Protein AF-A0A2Y9C8T5-F1 (afdb_monomer_lite)

Sequence (187 aa):
MELTQTPNTAGSYAATTRHCVAPLSETANWTIEAGQIRLLAGEDGPVITALGGNQFRISGDLADSTRSVILERANGDAKSQAIRTAIATYRCIYRGFSSDCAAPDELAKPETPAVRTIVNLNVRAQPRFDAPVIGVVPRDTEITVEECLVPTDGFWCEARFGASTGLFTRTALREDTCPILTFVEAD

Radius of gyration: 17.85 Å; chains: 1; bounding box: 40×35×55 Å

Foldseek 3Di:
DDWDPDADPLQWTADADDPDDPPLNLFGIWHADPNWIWTASDPPHDTQWTWHDDPAWTKTAGPVDRDIDIDGDPCGDPQLVLLVVLCVVVVFAAAEPDPDGDDVQQQDDAPAQKKFFQAFWFWFPDQDPPGDGPDTDHHGDIFRFPDWDQDSNGIWTWGDDDPDITITGQWHDDVSRHIYGGMGGDD

Secondary structure (DSSP, 8-state):
-EEEEEE-TTS-EEEE-SS--TTGGG--EEEEETTEEEEESSTTPPEEEEEEE-SSEEEEEBTTSS-EEEEE-TT--HHHHHHHHHHHHHS--EETTSSSBPPTTTTSPPSSSEEEESS-EEEESSSSTTSPEEEEEPTT-EEE-SEEE--TTS-EEEEEETTEEEEEESEEEETTTEEEE-EEE--

Organism: NCBI:txid475081

Structure (mmCIF, N/CA/C/O backbone):
data_AF-A0A2Y9C8T5-F1
#
_entry.id   AF-A0A2Y9C8T5-F1
#
loop_
_atom_site.group_PDB
_atom_site.id
_atom_site.type_symbol
_atom_site.label_atom_id
_atom_site.label_alt_id
_atom_site.label_comp_id
_atom_site.label_asym_id
_atom_site.label_entity_id
_atom_site.label_seq_id
_atom_site.pdbx_PDB_ins_code
_atom_site.Cartn_x
_atom_site.Cartn_y
_atom_site.Cartn_z
_atom_site.occupancy
_atom_site.B_iso_or_equiv
_atom_site.auth_seq_id
_atom_site.auth_comp_id
_atom_site.auth_asym_id
_atom_site.auth_atom_id
_atom_site.pdbx_PDB_model_num
ATOM 1 N N . MET A 1 1 ? 7.803 10.743 -11.285 1.00 90.75 1 MET A N 1
ATOM 2 C CA . MET A 1 1 ? 8.316 10.052 -12.483 1.00 90.75 1 MET A CA 1
ATOM 3 C C . MET A 1 1 ? 7.252 10.137 -13.560 1.00 90.75 1 MET A C 1
ATOM 5 O O . MET A 1 1 ? 6.076 10.060 -13.223 1.00 90.75 1 MET A O 1
ATOM 9 N N . GLU A 1 2 ? 7.648 10.329 -14.809 1.00 92.94 2 GLU A N 1
ATOM 10 C CA . GLU A 1 2 ? 6.762 10.343 -15.972 1.00 92.94 2 GLU A CA 1
ATOM 11 C C . GLU A 1 2 ? 7.179 9.219 -16.921 1.00 92.94 2 GLU A C 1
ATOM 13 O O . GLU A 1 2 ? 8.362 9.083 -17.223 1.00 92.94 2 GLU A O 1
ATOM 18 N N . LEU A 1 3 ? 6.217 8.405 -17.354 1.00 92.75 3 LEU A N 1
ATOM 19 C CA . LEU A 1 3 ? 6.424 7.279 -18.264 1.00 92.75 3 LEU A CA 1
ATOM 20 C C . LEU A 1 3 ? 5.813 7.633 -19.624 1.00 92.75 3 LEU A C 1
ATOM 22 O O . LEU A 1 3 ? 4.614 7.917 -19.699 1.00 92.75 3 LEU A O 1
ATOM 26 N N . THR A 1 4 ? 6.613 7.637 -20.692 1.00 92.94 4 THR A N 1
ATOM 27 C CA . THR A 1 4 ? 6.112 7.949 -22.039 1.00 92.94 4 THR A CA 1
ATOM 28 C C . THR A 1 4 ? 5.344 6.770 -22.628 1.00 92.94 4 THR A C 1
ATOM 30 O O . THR A 1 4 ? 5.568 5.625 -22.253 1.00 92.94 4 THR A O 1
ATOM 33 N N . GLN A 1 5 ? 4.429 7.039 -23.561 1.00 90.25 5 GLN A N 1
ATOM 34 C CA . GLN A 1 5 ? 3.580 6.012 -24.189 1.00 90.25 5 GLN A CA 1
ATOM 35 C C . GLN A 1 5 ? 4.054 5.595 -25.586 1.00 90.25 5 GLN A C 1
ATOM 37 O O . GLN A 1 5 ? 3.494 4.675 -26.176 1.00 90.25 5 GLN A O 1
ATOM 42 N N . THR A 1 6 ? 5.073 6.268 -26.120 1.00 90.19 6 THR A N 1
ATOM 43 C CA . THR A 1 6 ? 5.627 5.970 -27.442 1.00 90.19 6 THR A CA 1
ATOM 44 C C . THR A 1 6 ? 6.910 5.169 -27.263 1.00 90.19 6 THR A C 1
ATOM 46 O O . THR A 1 6 ? 7.836 5.686 -26.626 1.00 90.19 6 THR A O 1
ATOM 49 N N . PRO A 1 7 ? 6.986 3.938 -27.795 1.00 89.44 7 PRO A N 1
ATOM 50 C CA . PRO A 1 7 ? 8.199 3.149 -27.706 1.00 89.44 7 PRO A CA 1
ATOM 51 C C . PRO A 1 7 ? 9.281 3.726 -28.622 1.00 89.44 7 PRO A C 1
ATOM 53 O O . PRO A 1 7 ? 9.001 4.344 -29.654 1.00 89.44 7 PRO A O 1
ATOM 56 N N . ASN A 1 8 ? 10.529 3.501 -28.244 1.00 83.81 8 ASN A N 1
ATOM 57 C CA . ASN A 1 8 ? 11.685 3.697 -29.094 1.00 83.81 8 ASN A CA 1
ATOM 58 C C . ASN A 1 8 ? 11.817 2.539 -30.103 1.00 83.81 8 ASN A C 1
ATOM 60 O O . ASN A 1 8 ? 11.020 1.598 -30.124 1.00 83.81 8 ASN A O 1
ATOM 64 N N . THR A 1 9 ? 12.840 2.594 -30.953 1.00 80.25 9 THR A N 1
ATOM 65 C CA . THR A 1 9 ? 13.082 1.576 -31.988 1.00 80.25 9 THR A CA 1
ATOM 66 C C . THR A 1 9 ? 13.389 0.183 -31.435 1.00 80.25 9 THR A C 1
ATOM 68 O O . THR A 1 9 ? 13.166 -0.793 -32.146 1.00 80.25 9 THR A O 1
ATOM 71 N N . ALA A 1 10 ? 13.859 0.074 -30.189 1.00 79.62 10 ALA A N 1
ATOM 72 C CA . ALA A 1 10 ? 14.098 -1.196 -29.505 1.00 79.62 10 ALA A CA 1
ATOM 73 C C . ALA A 1 10 ? 12.852 -1.745 -28.779 1.00 79.62 10 ALA A C 1
ATOM 75 O O . ALA A 1 10 ? 12.911 -2.812 -28.174 1.00 79.62 10 ALA A O 1
ATOM 76 N N . GLY A 1 11 ? 11.713 -1.042 -28.828 1.00 84.19 11 GLY A N 1
ATOM 77 C CA . GLY A 1 11 ? 10.473 -1.458 -28.168 1.00 84.19 11 GLY A CA 1
ATOM 78 C C . GLY A 1 11 ? 10.404 -1.137 -26.671 1.00 84.19 11 GLY A C 1
ATOM 79 O O . GLY A 1 11 ? 9.436 -1.530 -26.019 1.00 84.19 11 GLY A O 1
ATOM 80 N N . SER A 1 12 ? 11.384 -0.406 -26.129 1.00 89.94 12 SER A N 1
ATOM 81 C CA . SER A 1 12 ? 11.318 0.157 -24.775 1.00 89.94 12 SER A CA 1
ATOM 82 C C . SER A 1 12 ? 10.713 1.559 -24.802 1.00 89.94 12 SER A C 1
ATOM 84 O O . SER A 1 12 ? 10.662 2.214 -25.837 1.00 89.94 12 SER A O 1
ATOM 86 N N . TYR A 1 13 ? 10.251 2.046 -23.663 1.00 94.94 13 TYR A N 1
ATOM 87 C CA . TYR A 1 13 ? 9.628 3.356 -23.522 1.00 94.94 13 TYR A CA 1
ATOM 88 C C . TYR A 1 13 ? 10.514 4.244 -22.656 1.00 94.94 13 TYR A C 1
ATOM 90 O O . TYR A 1 13 ? 11.189 3.756 -21.754 1.00 94.94 13 TYR A O 1
ATOM 98 N N . ALA A 1 14 ? 10.502 5.552 -22.892 1.00 95.12 14 ALA A N 1
ATOM 99 C CA . ALA A 1 14 ? 11.279 6.480 -22.081 1.00 95.12 14 ALA A CA 1
ATOM 100 C C . ALA A 1 14 ? 10.596 6.746 -20.730 1.00 95.12 14 ALA A C 1
ATOM 102 O O . ALA A 1 14 ? 9.366 6.755 -20.607 1.00 95.12 14 ALA A O 1
ATOM 103 N N . ALA A 1 15 ? 11.404 7.012 -19.713 1.00 95.12 15 ALA A N 1
ATOM 104 C CA . ALA A 1 15 ? 10.975 7.470 -18.405 1.00 95.12 15 ALA A CA 1
ATOM 105 C C . ALA A 1 15 ? 11.786 8.705 -18.006 1.00 95.12 15 ALA A C 1
ATOM 107 O O . ALA A 1 15 ? 12.982 8.794 -18.272 1.00 95.12 15 ALA A O 1
ATOM 108 N N . THR A 1 16 ? 11.141 9.664 -17.346 1.00 94.19 16 THR A N 1
ATOM 109 C CA . THR A 1 16 ? 11.842 10.789 -16.723 1.00 94.19 16 THR A CA 1
ATOM 110 C C . THR A 1 16 ? 11.587 10.815 -15.225 1.00 94.19 16 THR A C 1
ATOM 112 O O . THR A 1 16 ? 10.468 10.641 -14.727 1.00 94.19 16 THR A O 1
ATOM 115 N N . THR A 1 17 ? 12.654 11.039 -14.470 1.00 94.25 17 THR A N 1
ATOM 116 C CA . THR A 1 17 ? 12.617 11.124 -13.012 1.00 94.25 17 THR A CA 1
ATOM 117 C C . THR A 1 17 ? 12.806 12.561 -12.567 1.00 94.25 17 THR A C 1
ATOM 119 O O . THR A 1 17 ? 13.623 13.296 -13.116 1.00 94.25 17 THR A O 1
ATOM 122 N N . ARG A 1 18 ? 12.088 12.964 -11.519 1.00 93.69 18 ARG A N 1
ATOM 123 C CA . ARG A 1 18 ? 12.285 14.257 -10.864 1.00 93.69 18 ARG A CA 1
ATOM 124 C C . ARG A 1 18 ? 12.166 14.058 -9.364 1.00 93.69 18 ARG A C 1
ATOM 126 O O . ARG A 1 18 ? 11.186 13.464 -8.924 1.00 93.69 18 ARG A O 1
ATOM 133 N N . HIS A 1 19 ? 13.158 14.542 -8.615 1.00 91.81 19 HIS A N 1
ATOM 134 C CA . HIS A 1 19 ? 13.250 14.383 -7.156 1.00 91.81 19 HIS A CA 1
ATOM 135 C C . HIS A 1 19 ? 13.192 12.918 -6.679 1.00 91.81 19 HIS A C 1
ATOM 137 O O . HIS A 1 19 ? 12.810 12.646 -5.546 1.00 91.81 19 HIS A O 1
ATOM 143 N N . CYS A 1 20 ? 13.560 11.972 -7.546 1.00 91.81 20 CYS A N 1
ATOM 144 C CA . CYS A 1 20 ? 13.758 10.581 -7.157 1.00 91.81 20 CYS A CA 1
ATOM 145 C C . CYS A 1 20 ? 15.129 10.430 -6.485 1.00 91.81 20 CYS A C 1
ATOM 147 O O . CYS A 1 20 ? 16.045 11.208 -6.749 1.00 91.81 20 CYS A O 1
ATOM 149 N N . VAL A 1 21 ? 15.265 9.407 -5.649 1.00 91.31 21 VAL A N 1
ATOM 150 C CA . VAL A 1 21 ? 16.537 8.985 -5.045 1.00 91.31 21 VAL A CA 1
ATOM 151 C C . VAL A 1 21 ? 16.969 7.647 -5.636 1.00 91.31 21 VAL A C 1
ATOM 153 O O . VAL A 1 21 ? 16.136 6.929 -6.194 1.00 91.31 21 VAL A O 1
ATOM 156 N N . ALA A 1 22 ? 18.251 7.304 -5.519 1.00 90.94 22 ALA A N 1
ATOM 157 C CA . ALA A 1 22 ? 18.769 6.036 -6.019 1.00 90.94 22 ALA A CA 1
ATOM 158 C C . ALA A 1 22 ? 18.084 4.824 -5.337 1.00 90.94 22 ALA A C 1
ATOM 160 O O . ALA A 1 22 ? 17.753 4.885 -4.143 1.00 90.94 22 ALA A O 1
ATOM 161 N N . PRO A 1 23 ? 17.853 3.722 -6.075 1.00 93.00 23 PRO A N 1
ATOM 162 C CA . PRO A 1 23 ? 18.186 3.530 -7.494 1.00 93.00 23 PRO A CA 1
ATOM 163 C C . PRO A 1 23 ? 17.143 4.124 -8.462 1.00 93.00 23 PRO A C 1
ATOM 165 O O . PRO A 1 23 ? 17.399 4.253 -9.652 1.00 93.00 23 PRO A O 1
ATOM 168 N N . LEU A 1 24 ? 15.970 4.557 -7.981 1.00 94.06 24 LEU A N 1
ATOM 169 C CA . LEU A 1 24 ? 14.892 5.062 -8.844 1.00 94.06 24 LEU A CA 1
ATOM 170 C C . LEU A 1 24 ? 15.282 6.307 -9.652 1.00 94.06 24 LEU A C 1
ATOM 172 O O . LEU A 1 24 ? 14.728 6.505 -10.731 1.00 94.06 24 LEU A O 1
ATOM 176 N N . SER A 1 25 ? 16.221 7.127 -9.169 1.00 94.69 25 SER A N 1
ATOM 177 C CA . SER A 1 25 ? 16.772 8.278 -9.904 1.00 94.69 25 SER A CA 1
ATOM 178 C C . SER A 1 25 ? 17.517 7.914 -11.187 1.00 94.69 25 SER A C 1
ATOM 180 O O . SER A 1 25 ? 17.750 8.795 -12.005 1.00 94.69 25 SER A O 1
ATOM 182 N N . GLU A 1 26 ? 17.899 6.650 -11.359 1.00 94.56 26 GLU A N 1
ATOM 183 C CA . GLU A 1 26 ? 18.608 6.162 -12.547 1.00 94.56 26 GLU A CA 1
ATOM 184 C C . GLU A 1 26 ? 17.644 5.680 -13.637 1.00 94.56 26 GLU A C 1
ATOM 186 O O . GLU A 1 26 ? 18.067 5.391 -14.752 1.00 94.56 26 GLU A O 1
ATOM 191 N N . THR A 1 27 ? 16.341 5.614 -13.339 1.00 96.06 27 THR A N 1
ATOM 192 C CA . THR A 1 27 ? 15.331 5.136 -14.288 1.00 96.06 27 THR A CA 1
ATOM 193 C C . THR A 1 27 ? 15.278 6.039 -15.517 1.00 96.06 27 THR A C 1
ATOM 195 O O . THR A 1 27 ? 14.845 7.190 -15.430 1.00 96.06 27 THR A O 1
ATOM 198 N N . ALA A 1 28 ? 15.647 5.486 -16.669 1.00 95.25 28 ALA A N 1
ATOM 199 C CA . ALA A 1 28 ? 15.609 6.176 -17.958 1.00 95.25 28 ALA A CA 1
ATOM 200 C C . ALA A 1 28 ? 14.640 5.516 -18.946 1.00 95.25 28 ALA A C 1
ATOM 202 O O . ALA A 1 28 ? 14.087 6.192 -19.815 1.00 95.25 28 ALA A O 1
ATOM 203 N N . ASN A 1 29 ? 14.384 4.215 -18.784 1.00 95.88 29 ASN A N 1
ATOM 204 C CA . ASN A 1 29 ? 13.497 3.458 -19.656 1.00 95.88 29 ASN A CA 1
ATOM 205 C C . ASN A 1 29 ? 12.563 2.560 -18.847 1.00 95.88 29 ASN A C 1
ATOM 207 O O . ASN A 1 29 ? 12.812 2.236 -17.683 1.00 95.88 29 ASN A O 1
ATOM 211 N N . TRP A 1 30 ? 11.481 2.137 -19.487 1.00 95.62 30 TRP A N 1
ATOM 212 C CA . TRP A 1 30 ? 10.606 1.099 -18.977 1.00 95.62 30 TRP A CA 1
ATOM 213 C C . TRP A 1 30 ? 10.114 0.186 -20.099 1.00 95.62 30 TRP A C 1
ATOM 215 O O . TRP A 1 30 ? 10.092 0.562 -21.270 1.00 95.62 30 TRP A O 1
ATOM 225 N N . THR A 1 31 ? 9.729 -1.032 -19.744 1.00 94.75 31 THR A N 1
ATOM 226 C CA . THR A 1 31 ? 9.154 -2.011 -20.674 1.00 94.75 31 THR A CA 1
ATOM 227 C C . THR A 1 31 ? 8.025 -2.790 -20.007 1.00 94.75 31 THR A C 1
ATOM 229 O O . THR A 1 31 ? 7.840 -2.706 -18.789 1.00 94.75 31 THR A O 1
ATOM 232 N N . ILE A 1 32 ? 7.266 -3.542 -20.804 1.00 92.75 32 ILE A N 1
ATOM 233 C CA . ILE A 1 32 ? 6.277 -4.505 -20.323 1.00 92.75 32 ILE A CA 1
ATOM 234 C C . ILE A 1 32 ? 6.766 -5.903 -20.680 1.00 92.75 32 ILE A C 1
ATOM 236 O O . ILE A 1 32 ? 6.877 -6.250 -21.853 1.00 92.75 32 ILE A O 1
ATOM 240 N N . GLU A 1 33 ? 7.006 -6.722 -19.665 1.00 92.44 33 GLU A N 1
ATOM 241 C CA . GLU A 1 33 ? 7.461 -8.100 -19.823 1.00 92.44 33 GLU A CA 1
ATOM 242 C C . GLU A 1 33 ? 6.679 -8.990 -18.857 1.00 92.44 33 GLU A C 1
ATOM 244 O O . GLU A 1 33 ? 6.502 -8.638 -17.693 1.00 92.44 33 GLU A O 1
ATOM 249 N N . ALA A 1 34 ? 6.146 -10.113 -19.349 1.00 90.75 34 ALA A N 1
ATOM 250 C CA . ALA A 1 34 ? 5.326 -11.044 -18.560 1.00 90.75 34 ALA A CA 1
ATOM 251 C C . ALA A 1 34 ? 4.169 -10.376 -17.773 1.00 90.75 34 ALA A C 1
ATOM 253 O O . ALA A 1 34 ? 3.789 -10.826 -16.695 1.00 90.75 34 ALA A O 1
ATOM 254 N N . GLY A 1 35 ? 3.597 -9.291 -18.311 1.00 90.00 35 GLY A N 1
ATOM 255 C CA . GLY A 1 35 ? 2.514 -8.540 -17.664 1.00 90.00 35 GLY A CA 1
ATOM 256 C C . GLY A 1 35 ? 2.959 -7.615 -16.524 1.00 90.00 35 GLY A C 1
ATOM 257 O O . GLY A 1 35 ? 2.105 -7.069 -15.828 1.00 90.00 35 GLY A O 1
ATOM 258 N N . GLN A 1 36 ? 4.265 -7.416 -16.337 1.00 94.50 36 GLN A N 1
ATOM 259 C CA . GLN A 1 36 ? 4.840 -6.496 -15.358 1.00 94.50 36 GLN A CA 1
ATOM 260 C C . GLN A 1 36 ? 5.473 -5.292 -16.052 1.00 94.50 36 GLN A C 1
ATOM 262 O O . GLN A 1 36 ? 6.044 -5.417 -17.135 1.00 94.50 36 GLN A O 1
ATOM 267 N N . ILE A 1 37 ? 5.416 -4.131 -15.402 1.00 94.44 37 ILE A N 1
ATOM 268 C CA . ILE A 1 37 ? 6.228 -2.977 -15.791 1.00 94.44 37 ILE A CA 1
ATOM 269 C C . ILE A 1 37 ? 7.625 -3.169 -15.213 1.00 94.44 37 ILE A C 1
ATOM 271 O O . ILE A 1 37 ? 7.768 -3.327 -14.003 1.00 94.44 37 ILE A O 1
ATOM 275 N N . ARG A 1 38 ? 8.660 -3.120 -16.051 1.00 95.69 38 ARG A N 1
ATOM 276 C CA . ARG A 1 38 ? 10.058 -3.148 -15.601 1.00 95.69 38 ARG A CA 1
ATOM 277 C C . ARG A 1 38 ? 10.683 -1.780 -15.803 1.00 95.69 38 ARG A C 1
ATOM 279 O O . ARG A 1 38 ? 10.618 -1.249 -16.909 1.00 95.69 38 ARG A O 1
ATOM 286 N N . LEU A 1 39 ? 11.263 -1.218 -14.747 1.00 96.38 39 LEU A N 1
ATOM 287 C CA . LEU A 1 39 ? 12.017 0.037 -14.796 1.00 96.38 39 LEU A CA 1
ATOM 288 C C . LEU A 1 39 ? 13.502 -0.273 -14.999 1.00 96.38 39 LEU A C 1
ATOM 290 O O . LEU A 1 39 ? 14.021 -1.191 -14.366 1.00 96.38 39 LEU A O 1
ATOM 294 N N . LEU A 1 40 ? 14.171 0.476 -15.872 1.00 95.81 40 LEU A N 1
ATOM 295 C CA . LEU A 1 40 ? 15.527 0.191 -16.348 1.00 95.81 40 LEU A CA 1
ATOM 296 C C . LEU A 1 40 ? 16.431 1.423 -16.205 1.00 95.81 40 LEU A C 1
ATOM 298 O O . LEU A 1 40 ? 16.005 2.548 -16.495 1.00 95.81 40 LEU A O 1
ATOM 302 N N . ALA A 1 41 ? 17.696 1.206 -15.833 1.00 94.12 41 ALA A N 1
ATOM 303 C CA . ALA A 1 41 ? 18.727 2.249 -15.749 1.00 94.12 41 ALA A CA 1
ATOM 304 C C . ALA A 1 41 ? 19.341 2.609 -17.127 1.00 94.12 41 ALA A C 1
ATOM 306 O O . ALA A 1 41 ? 20.558 2.682 -17.283 1.00 94.12 41 ALA A O 1
ATOM 307 N N . GLY A 1 42 ? 18.500 2.752 -18.157 1.00 86.50 42 GLY A N 1
ATOM 308 C CA . GLY A 1 42 ? 18.891 2.931 -19.564 1.00 86.50 42 GLY A CA 1
ATOM 309 C C . GLY A 1 42 ? 18.156 1.970 -20.501 1.00 86.50 42 GLY A C 1
ATOM 310 O O . GLY A 1 42 ? 17.445 1.084 -20.038 1.00 86.50 42 GLY A O 1
ATOM 311 N N . GLU A 1 43 ? 18.340 2.127 -21.814 1.00 81.56 43 GLU A N 1
ATOM 312 C CA . GLU A 1 43 ? 17.667 1.309 -22.841 1.00 81.56 43 GLU A CA 1
ATOM 313 C C . GLU A 1 43 ? 18.001 -0.188 -22.722 1.00 81.56 43 GLU A C 1
ATOM 315 O O . GLU A 1 43 ? 17.091 -1.010 -22.709 1.00 81.56 43 GLU A O 1
ATOM 320 N N . ASP A 1 44 ? 19.279 -0.509 -22.502 1.00 82.75 44 ASP A N 1
ATOM 321 C CA . ASP A 1 44 ? 19.788 -1.864 -22.231 1.00 82.75 44 ASP A CA 1
ATOM 322 C C . ASP A 1 44 ? 20.334 -1.996 -20.793 1.00 82.75 44 ASP A C 1
ATOM 324 O O . ASP A 1 44 ? 21.201 -2.822 -20.495 1.00 82.75 44 ASP A O 1
ATOM 328 N N . GLY A 1 45 ? 19.890 -1.108 -19.899 1.00 87.50 45 GLY A N 1
ATOM 329 C CA . GLY A 1 45 ? 20.382 -1.028 -18.526 1.00 87.50 45 GLY A CA 1
ATOM 330 C C . GLY A 1 45 ? 19.874 -2.164 -17.630 1.00 87.50 45 GLY A C 1
ATOM 331 O O . GLY A 1 45 ? 18.923 -2.869 -17.978 1.00 87.50 45 GLY A O 1
ATOM 332 N N . PRO A 1 46 ? 20.466 -2.341 -16.434 1.00 93.50 46 PRO A N 1
ATOM 333 C CA . PRO A 1 46 ? 19.939 -3.271 -15.446 1.00 93.50 46 PRO A CA 1
ATOM 334 C C . PRO A 1 46 ? 18.508 -2.899 -15.043 1.00 93.50 46 PRO A C 1
ATOM 336 O O . PRO A 1 46 ? 18.102 -1.732 -15.051 1.00 93.50 46 PRO A O 1
ATOM 339 N N . VAL A 1 47 ? 17.751 -3.920 -14.652 1.00 95.50 47 VAL A N 1
ATOM 340 C CA . VAL A 1 47 ? 16.390 -3.761 -14.139 1.00 95.50 47 VAL A CA 1
ATOM 341 C C . VAL A 1 47 ? 16.469 -3.237 -12.713 1.00 95.50 47 VAL A C 1
ATOM 343 O O . VAL A 1 47 ? 17.046 -3.883 -11.846 1.00 95.50 47 VAL A O 1
ATOM 346 N N . ILE A 1 48 ? 15.857 -2.080 -12.481 1.00 96.25 48 ILE A N 1
ATOM 347 C CA . ILE A 1 48 ? 15.751 -1.443 -11.167 1.00 96.25 48 ILE A CA 1
ATOM 348 C C . ILE A 1 48 ? 14.641 -2.105 -10.350 1.00 96.25 48 ILE A C 1
ATOM 350 O O . ILE A 1 48 ? 14.804 -2.343 -9.159 1.00 96.25 48 ILE A O 1
ATOM 354 N N . THR A 1 49 ? 13.497 -2.391 -10.974 1.00 96.44 49 THR A N 1
ATOM 355 C CA . THR A 1 49 ? 12.363 -3.067 -10.328 1.00 96.44 49 THR A CA 1
ATOM 356 C C . THR A 1 49 ? 11.419 -3.656 -11.374 1.00 96.44 49 THR A C 1
ATOM 358 O O . THR A 1 49 ? 11.328 -3.146 -12.496 1.00 96.44 49 THR A O 1
ATOM 361 N N . ALA A 1 50 ? 10.718 -4.728 -11.002 1.00 95.69 50 ALA A N 1
ATOM 362 C CA . ALA A 1 50 ? 9.607 -5.299 -11.752 1.00 95.69 50 ALA A CA 1
ATOM 363 C C . ALA A 1 50 ? 8.319 -5.139 -10.936 1.00 95.69 50 ALA A C 1
ATOM 365 O O . ALA A 1 50 ? 8.215 -5.616 -9.809 1.00 95.69 50 ALA A O 1
ATOM 366 N N . LEU A 1 51 ? 7.336 -4.462 -11.518 1.00 95.62 51 LEU A N 1
ATOM 367 C CA . LEU A 1 51 ? 6.135 -4.000 -10.842 1.00 95.62 51 LEU A CA 1
ATOM 368 C C . LEU A 1 51 ? 4.906 -4.693 -11.431 1.00 95.62 51 LEU A C 1
ATOM 370 O O . LEU A 1 51 ? 4.657 -4.635 -12.638 1.00 95.62 51 LEU A O 1
ATOM 374 N N . GLY A 1 52 ? 4.117 -5.328 -10.568 1.00 94.62 52 GLY A N 1
ATOM 375 C CA . GLY A 1 52 ? 2.843 -5.957 -10.915 1.00 94.62 52 GLY A CA 1
ATOM 376 C C . GLY A 1 52 ? 1.682 -5.328 -10.148 1.00 94.62 52 GLY A C 1
ATOM 377 O O . GLY A 1 52 ? 1.879 -4.643 -9.150 1.00 94.62 52 GLY A O 1
ATOM 378 N N . GLY A 1 53 ? 0.451 -5.553 -10.599 1.00 91.44 53 GLY A N 1
ATOM 379 C CA . GLY A 1 53 ? -0.728 -5.000 -9.933 1.00 91.44 53 GLY A CA 1
ATOM 380 C C . GLY A 1 53 ? -1.873 -4.762 -10.902 1.00 91.44 53 GLY A C 1
ATOM 381 O O . GLY A 1 53 ? -2.203 -5.636 -11.700 1.00 91.44 53 GLY A O 1
ATOM 382 N N . ASN A 1 54 ? -2.487 -3.583 -10.822 1.00 88.12 54 ASN A N 1
ATOM 383 C CA . ASN A 1 54 ? -3.509 -3.141 -11.769 1.00 88.12 54 ASN A CA 1
ATOM 384 C C . ASN A 1 54 ? -3.088 -1.844 -12.481 1.00 88.12 54 ASN A C 1
ATOM 386 O O . ASN A 1 54 ? -2.010 -1.298 -12.272 1.00 88.12 54 ASN A O 1
ATOM 390 N N . GLN A 1 5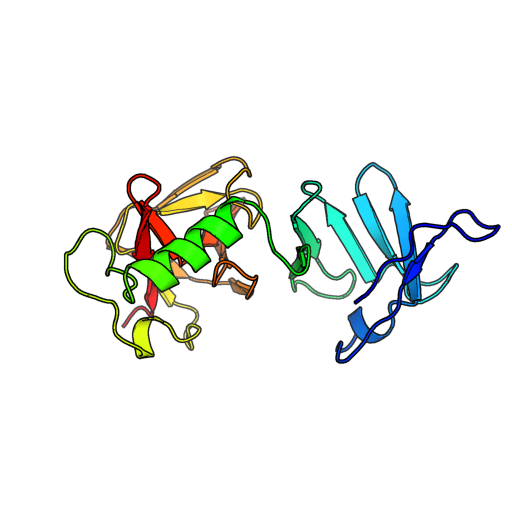5 ? -3.980 -1.317 -13.316 1.00 84.94 55 GLN A N 1
ATOM 391 C CA . GLN A 1 55 ? -3.764 -0.098 -14.103 1.00 84.94 55 GLN A CA 1
ATOM 392 C C . GLN A 1 55 ? -3.640 1.214 -13.297 1.00 84.94 55 GLN A C 1
ATOM 394 O O . GLN A 1 55 ? -3.356 2.265 -13.889 1.00 84.94 55 GLN A O 1
ATOM 399 N N . PHE A 1 56 ? -3.908 1.190 -11.989 1.00 88.00 56 PHE A N 1
ATOM 400 C CA . PHE A 1 56 ? -3.905 2.368 -11.116 1.00 88.00 56 PHE A CA 1
ATOM 401 C C . PHE A 1 56 ? -2.764 2.355 -10.102 1.00 88.00 56 PHE A C 1
ATOM 403 O O . PHE A 1 56 ? -2.202 3.415 -9.819 1.00 88.00 56 PHE A O 1
ATOM 410 N N . ARG A 1 57 ? -2.428 1.170 -9.587 1.00 92.56 57 ARG A N 1
ATOM 411 C CA . ARG A 1 57 ? -1.354 0.943 -8.632 1.00 92.56 57 ARG A CA 1
ATOM 412 C C . ARG A 1 57 ? -0.665 -0.383 -8.925 1.00 92.56 57 ARG A C 1
ATOM 414 O O . ARG A 1 57 ? -1.295 -1.445 -8.959 1.00 92.56 57 ARG A O 1
ATOM 421 N N . ILE A 1 58 ? 0.644 -0.289 -9.085 1.00 94.12 58 ILE A N 1
ATOM 422 C CA . ILE A 1 58 ? 1.550 -1.420 -9.207 1.00 94.12 58 ILE A CA 1
ATOM 423 C C . ILE A 1 58 ? 2.593 -1.343 -8.099 1.00 94.12 58 ILE A C 1
ATOM 425 O O . ILE A 1 58 ? 2.938 -0.259 -7.622 1.00 94.12 58 ILE A O 1
ATOM 429 N N . SER A 1 59 ? 3.080 -2.499 -7.684 1.00 94.88 59 SER A N 1
ATOM 430 C CA . SER A 1 59 ? 4.088 -2.621 -6.645 1.00 94.88 59 SER A CA 1
ATOM 431 C C . SER A 1 59 ? 5.038 -3.772 -6.939 1.00 94.88 59 SER A C 1
ATOM 433 O O . SER A 1 59 ? 4.726 -4.673 -7.724 1.00 94.88 59 SER A O 1
ATOM 435 N N . GLY A 1 60 ? 6.187 -3.733 -6.290 1.00 93.81 60 GLY A N 1
ATOM 436 C CA . GLY A 1 60 ? 7.217 -4.759 -6.342 1.00 93.81 60 GLY A CA 1
ATOM 437 C C . GLY A 1 60 ? 8.441 -4.284 -5.579 1.00 93.81 60 GLY A C 1
ATOM 438 O O . GLY A 1 60 ? 8.422 -3.197 -5.003 1.00 93.81 60 GLY A O 1
ATOM 439 N N . ASP A 1 61 ? 9.504 -5.069 -5.632 1.00 93.50 61 ASP A N 1
ATOM 440 C CA . ASP A 1 61 ? 10.716 -4.796 -4.867 1.00 93.50 61 ASP A CA 1
ATOM 441 C C . ASP A 1 61 ? 11.782 -4.168 -5.759 1.00 93.50 61 ASP A C 1
ATOM 443 O O . ASP A 1 61 ? 11.809 -4.366 -6.985 1.00 93.50 61 ASP A O 1
ATOM 447 N N . LEU A 1 62 ? 12.669 -3.386 -5.155 1.00 93.75 62 LEU A N 1
ATOM 448 C CA . LEU A 1 62 ? 13.899 -2.984 -5.823 1.00 93.75 62 LEU A CA 1
ATOM 449 C C . LEU A 1 62 ? 14.783 -4.214 -6.058 1.00 93.75 62 LEU A C 1
ATOM 451 O O . LEU A 1 62 ? 14.934 -5.062 -5.190 1.00 93.75 62 LEU A O 1
ATOM 455 N N . ALA A 1 63 ? 15.410 -4.310 -7.227 1.00 91.06 63 ALA A N 1
ATOM 456 C CA . ALA A 1 63 ? 16.220 -5.473 -7.586 1.00 91.06 63 ALA A CA 1
ATOM 457 C C . ALA A 1 63 ? 17.467 -5.650 -6.696 1.00 91.06 63 ALA A C 1
ATOM 459 O O . ALA A 1 63 ? 17.999 -6.753 -6.591 1.00 91.06 63 ALA A O 1
ATOM 460 N N . ASP A 1 64 ? 17.937 -4.569 -6.073 1.00 87.69 64 ASP A N 1
ATOM 461 C CA . ASP A 1 64 ? 19.154 -4.512 -5.260 1.00 87.69 64 ASP A CA 1
ATOM 462 C C . ASP A 1 64 ? 18.897 -4.496 -3.743 1.00 87.69 64 ASP A C 1
ATOM 464 O O . ASP A 1 64 ? 19.847 -4.447 -2.959 1.00 87.69 64 ASP A O 1
ATOM 468 N N . SER A 1 65 ? 17.636 -4.504 -3.301 1.00 84.31 65 SER A N 1
ATOM 469 C CA . SER A 1 65 ? 17.290 -4.387 -1.883 1.00 84.31 65 SER A CA 1
ATOM 470 C C . SER A 1 65 ? 15.956 -5.048 -1.552 1.00 84.31 65 SER A C 1
ATOM 472 O O . SER A 1 65 ? 15.164 -5.366 -2.423 1.00 84.31 65 SER A O 1
ATOM 474 N N . THR A 1 66 ? 15.677 -5.230 -0.265 1.00 81.44 66 THR A N 1
ATOM 475 C CA . THR A 1 66 ? 14.375 -5.721 0.217 1.00 81.44 66 THR A CA 1
ATOM 476 C C . THR A 1 66 ? 13.339 -4.604 0.358 1.00 81.44 66 THR A C 1
ATOM 478 O O . THR A 1 66 ? 12.364 -4.776 1.073 1.00 81.44 66 THR A O 1
ATOM 481 N N . ARG A 1 67 ? 13.590 -3.421 -0.221 1.00 87.25 67 ARG A N 1
ATOM 482 C CA . ARG A 1 67 ? 12.672 -2.282 -0.118 1.00 87.25 67 ARG A CA 1
ATOM 483 C C . ARG A 1 67 ? 11.599 -2.401 -1.185 1.00 87.25 67 ARG A C 1
ATOM 485 O O . ARG A 1 67 ? 11.943 -2.502 -2.371 1.00 87.25 67 ARG A O 1
ATOM 492 N N . SER A 1 68 ? 10.341 -2.256 -0.791 1.00 91.88 68 SER A N 1
ATOM 493 C CA . SER A 1 68 ? 9.259 -2.197 -1.766 1.00 91.88 68 SER A CA 1
ATOM 494 C C . SER A 1 68 ? 9.142 -0.820 -2.411 1.00 91.88 68 SER A C 1
ATOM 496 O O . SER A 1 68 ? 9.502 0.230 -1.868 1.00 91.88 68 SER A O 1
ATOM 498 N N . VAL A 1 69 ? 8.554 -0.821 -3.599 1.00 93.12 69 VAL A N 1
ATOM 499 C CA . VAL A 1 69 ? 8.171 0.361 -4.359 1.00 93.12 69 VAL A CA 1
ATOM 500 C C . VAL A 1 69 ? 6.696 0.257 -4.698 1.00 93.12 69 VAL A C 1
ATOM 502 O O . VAL A 1 69 ? 6.214 -0.767 -5.179 1.00 93.12 69 VAL A O 1
ATOM 505 N N . ILE A 1 70 ? 5.982 1.363 -4.504 1.00 93.69 70 ILE A N 1
ATOM 506 C CA . ILE A 1 70 ? 4.662 1.575 -5.092 1.00 93.69 70 ILE A CA 1
ATOM 507 C C . ILE A 1 70 ? 4.809 2.617 -6.190 1.00 93.69 70 ILE A C 1
ATOM 509 O O . ILE A 1 70 ? 5.301 3.721 -5.952 1.00 93.69 70 ILE A O 1
ATOM 513 N N . LEU A 1 71 ? 4.324 2.277 -7.382 1.00 92.44 71 LEU A N 1
ATOM 514 C CA . LEU A 1 71 ? 4.042 3.250 -8.422 1.00 92.44 71 LEU A CA 1
ATOM 515 C C . LEU A 1 71 ? 2.529 3.338 -8.597 1.00 92.44 71 LEU A C 1
ATOM 517 O O . LEU A 1 71 ? 1.851 2.360 -8.913 1.00 92.44 71 LEU A O 1
ATOM 521 N N . GLU A 1 72 ? 1.990 4.531 -8.399 1.00 91.94 72 GLU A N 1
ATOM 522 C CA . GLU A 1 72 ? 0.577 4.816 -8.608 1.00 91.94 72 GLU A CA 1
ATOM 523 C C . GLU A 1 72 ? 0.402 6.013 -9.534 1.00 91.94 72 GLU A C 1
ATOM 525 O O . GLU A 1 72 ? 1.299 6.845 -9.709 1.00 91.94 72 GLU A O 1
ATOM 530 N N . ARG A 1 73 ? -0.782 6.119 -10.136 1.00 88.12 73 ARG A N 1
ATOM 531 C CA . ARG A 1 73 ? -1.140 7.334 -10.870 1.00 88.12 73 ARG A CA 1
ATOM 532 C C . ARG A 1 73 ? -1.169 8.518 -9.907 1.00 88.12 73 ARG A C 1
ATOM 534 O O . ARG A 1 73 ? -1.622 8.380 -8.780 1.00 88.12 73 ARG A O 1
ATOM 541 N N . ALA A 1 74 ? -0.783 9.702 -10.380 1.00 81.50 74 ALA A N 1
ATOM 542 C CA . ALA A 1 74 ? -0.728 10.913 -9.551 1.00 81.50 74 ALA A CA 1
ATOM 543 C C . ALA A 1 74 ? -2.052 11.234 -8.822 1.00 81.50 74 ALA A C 1
ATOM 545 O O . ALA A 1 74 ? -2.041 11.764 -7.717 1.00 81.50 74 ALA A O 1
ATOM 546 N N . ASN A 1 75 ? -3.193 10.867 -9.416 1.00 80.88 75 ASN A N 1
ATOM 547 C CA . ASN A 1 75 ? -4.520 11.046 -8.819 1.00 80.88 75 ASN A CA 1
ATOM 548 C C . ASN A 1 75 ? -5.000 9.835 -7.987 1.00 80.88 75 ASN A C 1
ATOM 550 O O . ASN A 1 75 ? -6.142 9.834 -7.528 1.00 80.88 75 ASN A O 1
ATOM 554 N N . GLY A 1 76 ? -4.174 8.808 -7.784 1.00 84.38 76 GLY A N 1
ATOM 555 C CA . GLY A 1 76 ? -4.546 7.539 -7.153 1.00 84.38 76 GLY A CA 1
ATOM 556 C C . GLY A 1 76 ? -5.645 6.775 -7.904 1.00 84.38 76 GLY A C 1
ATOM 557 O O . GLY A 1 76 ? -6.023 7.128 -9.028 1.00 84.38 76 GLY A O 1
ATOM 558 N N . ASP A 1 77 ? -6.175 5.731 -7.267 1.00 86.62 77 ASP A N 1
ATOM 559 C CA . ASP A 1 77 ? -7.349 4.999 -7.749 1.00 86.62 77 ASP A CA 1
ATOM 560 C C . ASP A 1 77 ? -8.666 5.600 -7.205 1.00 86.62 77 ASP A C 1
ATOM 562 O O . ASP A 1 77 ? -8.674 6.601 -6.479 1.00 86.62 77 ASP A O 1
ATOM 566 N N . ALA A 1 78 ? -9.805 5.002 -7.568 1.00 89.94 78 ALA A N 1
ATOM 567 C CA . ALA A 1 78 ? -11.117 5.456 -7.105 1.00 89.94 78 ALA A CA 1
ATOM 568 C C . ALA A 1 78 ? -11.275 5.387 -5.572 1.00 89.94 78 ALA A C 1
ATOM 570 O O . ALA A 1 78 ? -11.930 6.251 -4.987 1.00 89.94 78 ALA A O 1
ATOM 571 N N . LYS A 1 79 ? -10.662 4.403 -4.899 1.00 91.25 79 LYS A N 1
ATOM 572 C CA . LYS A 1 79 ? -10.694 4.289 -3.434 1.00 91.25 79 LYS A CA 1
ATOM 573 C C . LYS A 1 79 ? -9.794 5.329 -2.776 1.00 91.25 79 LYS A C 1
ATOM 575 O O . LYS A 1 79 ? -10.231 5.948 -1.809 1.00 91.25 79 LYS A O 1
ATOM 580 N N . SER A 1 80 ? -8.611 5.610 -3.322 1.00 90.69 80 SER A N 1
ATOM 581 C CA . SER A 1 80 ? -7.757 6.704 -2.844 1.00 90.69 80 SER A CA 1
ATOM 582 C C . SER A 1 80 ? -8.473 8.053 -2.953 1.00 90.69 80 SER A C 1
ATOM 584 O O . SER A 1 80 ? -8.438 8.862 -2.025 1.00 90.69 80 SER A O 1
ATOM 586 N N . GLN A 1 81 ? -9.181 8.290 -4.063 1.00 92.00 81 GLN A N 1
ATOM 587 C CA . GLN A 1 81 ? -10.003 9.490 -4.249 1.00 92.00 81 GLN A CA 1
ATOM 588 C C . GLN A 1 81 ? -11.167 9.556 -3.253 1.00 92.00 81 GLN A C 1
ATOM 590 O O . GLN A 1 81 ? -11.408 10.617 -2.672 1.00 92.00 81 GLN A O 1
ATOM 595 N N . ALA A 1 82 ? -11.855 8.437 -3.012 1.00 94.25 82 ALA A N 1
ATOM 596 C CA . ALA A 1 82 ? -12.930 8.358 -2.027 1.00 94.25 82 ALA A CA 1
ATOM 597 C C . ALA A 1 82 ? -12.428 8.651 -0.604 1.00 94.25 82 ALA A C 1
ATOM 599 O O . ALA A 1 82 ? -13.044 9.447 0.098 1.00 94.25 82 ALA A O 1
ATOM 600 N N . ILE A 1 83 ? -11.277 8.099 -0.205 1.00 94.62 83 ILE A N 1
ATOM 601 C CA . ILE A 1 83 ? -10.650 8.372 1.098 1.00 94.62 83 ILE A CA 1
ATOM 602 C C . ILE A 1 83 ? -10.321 9.858 1.247 1.00 94.62 83 ILE A C 1
ATOM 604 O O . ILE A 1 83 ? -10.707 10.472 2.240 1.00 94.62 83 ILE A O 1
ATOM 608 N N . ARG A 1 84 ? -9.670 10.475 0.253 1.00 92.38 84 ARG A N 1
ATOM 609 C CA . ARG A 1 84 ? -9.350 11.913 0.306 1.00 92.38 84 ARG A CA 1
ATOM 610 C C . ARG A 1 84 ? -10.601 12.784 0.366 1.00 92.38 84 ARG A C 1
ATOM 612 O O . ARG A 1 84 ? -10.632 13.754 1.119 1.00 92.38 84 ARG A O 1
ATOM 619 N N . THR A 1 85 ? -11.630 12.421 -0.397 1.00 94.69 85 THR A N 1
ATOM 620 C CA . THR A 1 85 ? -12.926 13.110 -0.379 1.00 94.69 85 THR A CA 1
ATOM 621 C C . THR A 1 85 ? -13.563 12.998 0.998 1.00 94.69 85 THR A C 1
ATOM 623 O O . THR A 1 85 ? -13.962 14.007 1.560 1.00 94.69 85 THR A O 1
ATOM 626 N N . ALA A 1 86 ? -13.572 11.806 1.589 1.00 96.50 86 ALA A N 1
ATOM 627 C CA . ALA A 1 86 ? -14.118 11.571 2.915 1.00 96.50 86 ALA A CA 1
ATOM 628 C C . ALA A 1 86 ? -13.369 12.371 3.994 1.00 96.50 86 ALA A C 1
ATOM 630 O O . ALA A 1 86 ? -13.997 13.074 4.781 1.00 96.50 86 ALA A O 1
ATOM 631 N N . ILE A 1 87 ? -12.033 12.362 3.991 1.00 94.94 87 ILE A N 1
ATOM 632 C CA . ILE A 1 87 ? -11.225 13.184 4.909 1.00 94.94 87 ILE A CA 1
ATOM 633 C C . ILE A 1 87 ? -11.554 14.671 4.730 1.00 94.94 87 ILE A C 1
ATOM 635 O O . ILE A 1 87 ? -11.689 15.407 5.710 1.00 94.94 87 ILE A O 1
ATOM 639 N N . ALA A 1 88 ? -11.736 15.125 3.487 1.00 95.06 88 ALA A N 1
ATOM 640 C CA . ALA A 1 88 ? -12.133 16.497 3.217 1.00 95.06 88 ALA A CA 1
ATOM 641 C C . ALA A 1 88 ? -13.564 16.806 3.702 1.00 95.06 88 ALA A C 1
ATOM 643 O O . ALA A 1 88 ? -13.813 17.884 4.228 1.00 95.06 88 ALA A O 1
ATOM 644 N N . THR A 1 89 ? -14.502 15.877 3.569 1.00 96.50 89 THR A N 1
ATOM 645 C CA . THR A 1 89 ? -15.887 16.064 4.013 1.00 96.50 89 THR A CA 1
ATOM 646 C C . THR A 1 89 ? -15.998 16.078 5.535 1.00 96.50 89 THR A C 1
ATOM 648 O O . THR A 1 89 ? -16.584 17.001 6.093 1.00 96.50 89 THR A O 1
ATOM 651 N N . TYR A 1 90 ? -15.422 15.083 6.210 1.00 95.69 90 TYR A N 1
ATOM 652 C CA . TYR A 1 90 ? -15.581 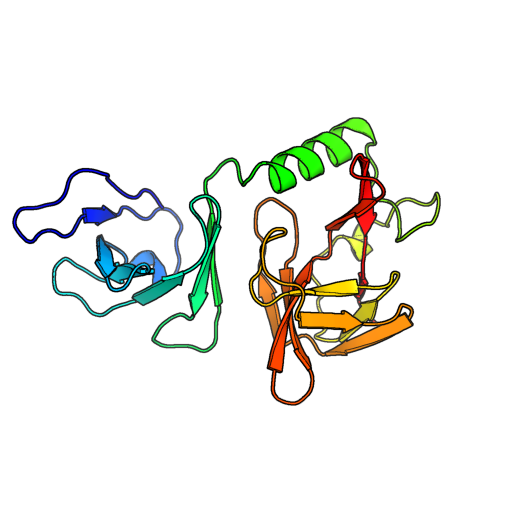14.896 7.654 1.00 95.69 90 TYR A CA 1
ATOM 653 C C . TYR A 1 90 ? -14.591 15.711 8.489 1.00 95.69 90 TYR A C 1
ATOM 655 O O . TYR A 1 90 ? -14.832 15.910 9.676 1.00 95.69 90 TYR A O 1
ATOM 663 N N . ARG A 1 91 ? -13.476 16.174 7.898 1.00 95.69 91 ARG A N 1
ATOM 664 C CA . ARG A 1 91 ? -12.374 16.861 8.608 1.00 95.69 91 ARG A CA 1
ATOM 665 C C . ARG A 1 91 ? -11.840 16.065 9.805 1.00 95.69 91 ARG A C 1
ATOM 667 O O . ARG A 1 91 ? -11.330 16.634 10.762 1.00 95.69 91 ARG A O 1
ATOM 674 N N . CYS A 1 92 ? -11.972 14.747 9.738 1.00 95.75 92 CYS A N 1
ATOM 675 C CA . CYS A 1 92 ? -11.680 13.811 10.806 1.00 95.75 92 CYS A CA 1
ATOM 676 C C . CYS A 1 92 ? -11.299 12.479 10.169 1.00 95.75 92 CYS A C 1
ATOM 678 O O . CYS A 1 92 ? -11.880 12.107 9.151 1.00 95.75 92 CYS A O 1
ATOM 680 N N . ILE A 1 93 ? -10.346 11.774 10.770 1.00 97.31 93 ILE A N 1
ATOM 681 C CA . ILE A 1 93 ? -10.168 10.333 10.590 1.00 97.31 93 ILE A CA 1
ATOM 682 C C . ILE A 1 93 ? -10.574 9.725 11.927 1.00 97.31 93 ILE A C 1
ATOM 684 O O . ILE A 1 93 ? -9.941 10.021 12.935 1.00 97.31 93 ILE A O 1
ATOM 688 N N . TYR A 1 94 ? -11.645 8.938 11.961 1.00 98.00 94 TYR A N 1
ATOM 689 C CA . TYR A 1 94 ? -12.158 8.381 13.213 1.00 98.00 94 TYR A CA 1
ATOM 690 C C . TYR A 1 94 ? -11.247 7.273 13.735 1.00 98.00 94 TYR A C 1
ATOM 692 O O . TYR A 1 94 ? -10.728 6.469 12.962 1.00 98.00 94 TYR A O 1
ATOM 700 N N . ARG A 1 95 ? -11.072 7.184 15.050 1.00 97.50 95 ARG A N 1
ATOM 701 C CA . ARG A 1 95 ? -10.250 6.151 15.677 1.00 97.50 95 ARG A CA 1
ATOM 702 C C . ARG A 1 95 ? -10.990 4.809 15.673 1.00 97.50 95 ARG A C 1
ATOM 704 O O . ARG A 1 95 ? -11.826 4.517 16.530 1.00 97.50 95 ARG A O 1
ATOM 711 N N . GLY A 1 96 ? -10.697 3.970 14.681 1.00 96.38 96 GLY A N 1
ATOM 712 C CA . GLY A 1 96 ? -11.395 2.707 14.467 1.00 96.38 96 GLY A CA 1
ATOM 713 C C . GLY A 1 96 ? -12.887 2.927 14.233 1.00 96.38 96 GLY A C 1
ATOM 714 O O . GLY A 1 96 ? -13.285 3.625 13.305 1.00 96.38 96 GLY A O 1
ATOM 715 N N . PHE A 1 97 ? -13.732 2.322 15.069 1.00 95.56 97 PHE A N 1
ATOM 716 C CA . PHE A 1 97 ? -15.189 2.478 14.980 1.00 95.56 97 PHE A CA 1
ATOM 717 C C . PHE A 1 97 ? -15.779 3.430 16.029 1.00 95.56 97 PHE A C 1
ATOM 719 O O . PHE A 1 97 ? -17.001 3.450 16.188 1.00 95.56 97 PHE A O 1
ATOM 726 N N . SER A 1 98 ? -14.952 4.212 16.729 1.00 95.31 98 SER A N 1
ATOM 727 C CA . SER A 1 98 ? -15.441 5.222 17.673 1.00 95.31 98 SER A CA 1
ATOM 728 C C . SER A 1 98 ? -15.984 6.469 16.958 1.00 95.31 98 SER A C 1
ATOM 730 O O . SER A 1 98 ? -15.977 6.574 15.728 1.00 95.31 98 SER A O 1
ATOM 732 N N . SER A 1 99 ? -16.495 7.409 17.752 1.00 95.06 99 SER A N 1
ATOM 733 C CA . SER A 1 99 ? -16.851 8.766 17.326 1.00 95.06 99 SER A CA 1
ATOM 734 C C . SER A 1 99 ? -15.699 9.765 17.467 1.00 95.06 99 SER A C 1
ATOM 736 O O . SER A 1 99 ? -15.860 10.923 17.089 1.00 95.06 99 SER A O 1
ATOM 738 N N . ASP A 1 100 ? -14.562 9.337 18.013 1.00 97.06 100 ASP A N 1
ATOM 739 C CA . ASP A 1 100 ? -13.430 10.211 18.309 1.00 97.06 100 ASP A CA 1
ATOM 740 C C . ASP A 1 100 ? -12.525 10.324 17.087 1.00 97.06 100 ASP A C 1
ATOM 742 O O . ASP A 1 100 ? -12.262 9.333 16.402 1.00 97.06 100 ASP A O 1
ATOM 746 N N . CYS A 1 101 ? -12.028 11.526 16.818 1.00 97.62 101 CYS A N 1
ATOM 747 C CA . CYS A 1 101 ? -11.003 11.719 15.801 1.00 97.62 101 CYS A CA 1
ATOM 748 C C . CYS A 1 101 ? -9.649 11.242 16.327 1.00 97.62 101 CYS A C 1
ATOM 750 O O . CYS A 1 101 ? -9.313 11.488 17.484 1.00 97.62 101 CYS A O 1
ATOM 752 N N . ALA A 1 102 ? -8.876 10.592 15.461 1.00 97.19 102 ALA A N 1
ATOM 753 C CA . ALA A 1 102 ? -7.484 10.268 15.721 1.00 97.19 102 ALA A CA 1
ATOM 754 C C . ALA A 1 102 ? -6.684 11.547 15.994 1.00 97.19 102 ALA A C 1
ATOM 756 O O . ALA A 1 102 ? -6.867 12.566 15.312 1.00 97.19 102 ALA A O 1
ATOM 757 N N . ALA A 1 103 ? -5.802 11.482 16.983 1.00 95.56 103 ALA A N 1
ATOM 758 C CA . ALA A 1 103 ? -4.911 12.580 17.308 1.00 95.56 103 ALA A CA 1
ATOM 759 C C . ALA A 1 103 ? -3.822 12.743 16.220 1.00 95.56 103 ALA A C 1
ATOM 761 O O . ALA A 1 103 ? -3.523 11.791 15.495 1.00 95.56 103 ALA A O 1
ATOM 762 N N . PRO A 1 104 ? -3.240 13.946 16.036 1.00 92.88 104 PRO A N 1
ATOM 763 C CA . PRO A 1 104 ? -2.255 14.187 14.976 1.00 92.88 104 PRO A CA 1
ATOM 764 C C . PRO A 1 104 ? -1.030 13.261 15.015 1.00 92.88 104 PRO A C 1
ATOM 766 O O . PRO A 1 104 ? -0.514 12.891 13.964 1.00 92.88 104 PRO A O 1
ATOM 769 N N . ASP A 1 105 ? -0.584 12.883 16.207 1.00 92.75 105 ASP A N 1
ATOM 770 C CA . ASP A 1 105 ? 0.497 11.930 16.463 1.00 92.75 105 ASP A CA 1
ATOM 771 C C . ASP A 1 105 ? 0.133 10.506 16.020 1.00 92.75 105 ASP A C 1
ATOM 773 O O . ASP A 1 105 ? 0.931 9.859 15.348 1.00 92.75 105 ASP A O 1
ATOM 777 N N . GLU A 1 106 ? -1.111 10.059 16.225 1.00 94.31 106 GLU A N 1
ATOM 778 C CA . GLU A 1 106 ? -1.599 8.769 15.702 1.00 94.31 106 GLU A CA 1
ATOM 779 C C . GLU A 1 106 ? -1.627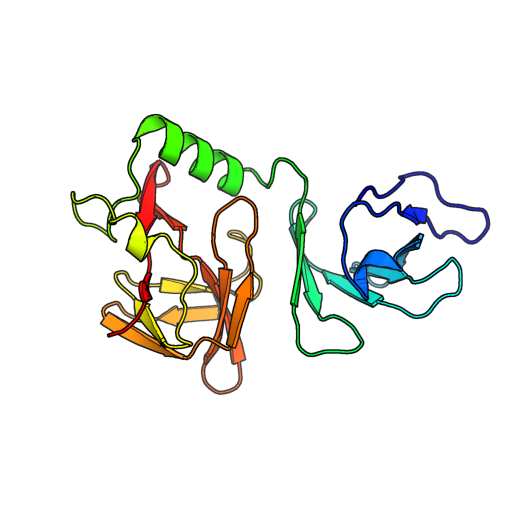 8.726 14.157 1.00 94.31 106 GLU A C 1
ATOM 781 O O . GLU A 1 106 ? -1.653 7.658 13.534 1.00 94.31 106 GLU A O 1
ATOM 786 N N . LEU A 1 107 ? -1.621 9.899 13.511 1.00 91.88 107 LEU A N 1
ATOM 787 C CA . LEU A 1 107 ? -1.540 10.052 12.060 1.00 91.88 107 LEU A CA 1
ATOM 788 C C . LEU A 1 107 ? -0.097 10.213 11.549 1.00 91.88 107 LEU A C 1
ATOM 790 O O . LEU A 1 107 ? 0.116 10.207 10.330 1.00 91.88 107 LEU A O 1
ATOM 794 N N . ALA A 1 108 ? 0.909 10.325 12.412 1.00 89.44 108 ALA A N 1
ATOM 795 C CA . ALA A 1 108 ? 2.309 10.363 11.994 1.00 89.44 108 ALA A CA 1
ATOM 796 C C . ALA A 1 108 ? 2.786 8.973 11.550 1.00 89.44 108 ALA A C 1
ATOM 798 O O . ALA A 1 108 ? 2.193 7.961 11.914 1.00 89.44 108 ALA A O 1
ATOM 799 N N . LYS A 1 109 ? 3.817 8.889 10.700 1.00 86.44 109 LYS A N 1
ATOM 800 C CA . LYS A 1 109 ? 4.423 7.590 10.355 1.00 86.44 109 LYS A CA 1
ATOM 801 C C . LYS A 1 109 ? 4.887 6.907 11.658 1.00 86.44 109 LYS A C 1
ATOM 803 O O . LYS A 1 109 ? 5.525 7.612 12.432 1.00 86.44 109 LYS A O 1
ATOM 808 N N . PRO A 1 110 ? 4.642 5.597 11.863 1.00 87.00 110 PRO A N 1
ATOM 809 C CA . PRO A 1 110 ? 5.201 4.890 13.012 1.00 87.00 110 PRO A CA 1
ATOM 810 C C . PRO A 1 110 ? 6.726 5.058 13.083 1.00 87.00 110 PRO A C 1
ATOM 812 O O . PRO A 1 110 ? 7.424 4.879 12.076 1.00 87.00 110 PRO A O 1
ATOM 815 N N . GLU A 1 111 ? 7.215 5.446 14.253 1.00 88.62 111 GLU A N 1
ATOM 816 C CA . GLU A 1 111 ? 8.628 5.573 14.603 1.00 88.62 111 GLU A CA 1
ATOM 817 C C . GLU A 1 111 ? 9.191 4.240 15.101 1.00 88.62 111 GLU A C 1
ATOM 819 O O . GLU A 1 111 ? 10.377 3.957 14.907 1.00 88.62 111 GLU A O 1
ATOM 824 N N . THR A 1 112 ? 8.338 3.393 15.683 1.00 89.75 112 THR A N 1
ATOM 825 C CA . THR A 1 112 ? 8.695 2.033 16.089 1.00 89.75 112 THR A CA 1
ATOM 826 C C . THR A 1 112 ? 8.207 0.999 15.066 1.00 89.75 112 THR A C 1
ATOM 828 O O . THR A 1 112 ? 7.258 1.240 14.312 1.00 89.75 112 THR A O 1
ATOM 831 N N . PRO A 1 113 ? 8.829 -0.194 15.015 1.00 93.38 113 PRO A N 1
ATOM 832 C CA . PRO A 1 113 ? 8.338 -1.288 14.189 1.00 93.38 113 PRO A CA 1
ATOM 833 C C . PRO A 1 113 ? 7.121 -1.986 14.814 1.00 93.38 113 PRO A C 1
ATOM 835 O O . PRO A 1 113 ? 6.775 -3.067 14.362 1.00 93.38 113 PRO A O 1
ATOM 838 N N . ALA A 1 114 ? 6.485 -1.452 15.859 1.00 96.12 114 ALA A N 1
ATOM 839 C CA . ALA A 1 114 ? 5.357 -2.097 16.520 1.00 96.12 114 ALA A CA 1
ATOM 840 C C . ALA A 1 114 ? 4.086 -1.263 16.341 1.00 96.12 114 ALA A C 1
ATOM 842 O O . ALA A 1 114 ? 4.045 -0.075 16.653 1.00 96.12 114 ALA A O 1
ATOM 843 N N . VAL A 1 115 ? 3.026 -1.892 15.836 1.00 97.38 115 VAL A N 1
ATOM 844 C CA . VAL A 1 115 ? 1.708 -1.261 15.693 1.00 97.38 115 VAL A CA 1
ATOM 845 C C . VAL A 1 115 ? 0.632 -2.115 16.338 1.00 97.38 115 VAL A C 1
ATOM 847 O O . VAL A 1 115 ? 0.713 -3.341 16.328 1.00 97.38 115 VAL A O 1
ATOM 850 N N . ARG A 1 116 ? -0.414 -1.479 16.859 1.00 97.81 116 ARG A N 1
ATOM 851 C CA . ARG A 1 116 ? -1.569 -2.142 17.467 1.00 97.81 116 ARG A CA 1
ATOM 852 C C . ARG A 1 116 ? -2.817 -1.912 16.632 1.00 97.81 116 ARG A C 1
ATOM 854 O O . ARG A 1 116 ? -3.212 -0.773 16.371 1.00 97.81 116 ARG A O 1
ATOM 861 N N . THR A 1 117 ? -3.475 -2.992 16.224 1.00 98.12 117 THR A N 1
ATOM 862 C CA . THR A 1 117 ? -4.746 -2.905 15.499 1.00 98.12 117 THR A CA 1
ATOM 863 C C . THR A 1 117 ? -5.849 -2.350 16.401 1.00 98.12 117 THR A C 1
ATOM 865 O O . THR A 1 117 ? -6.030 -2.770 17.542 1.00 98.12 117 THR A O 1
ATOM 868 N N . ILE A 1 118 ? -6.650 -1.422 15.882 1.00 97.62 118 ILE A N 1
ATOM 869 C CA . ILE A 1 118 ? -7.811 -0.857 16.597 1.00 97.62 118 ILE A CA 1
ATOM 870 C C . ILE A 1 118 ? -9.148 -1.260 15.963 1.00 97.62 118 ILE A C 1
ATOM 872 O O . ILE A 1 118 ? -10.218 -0.934 16.481 1.00 97.62 118 ILE A O 1
ATOM 876 N N . VAL A 1 119 ? -9.085 -2.044 14.885 1.00 97.81 119 VAL A N 1
ATOM 877 C CA . VAL A 1 119 ? -10.198 -2.735 14.220 1.00 97.81 119 VAL A CA 1
ATOM 878 C C . VAL A 1 119 ? -9.749 -4.135 13.793 1.00 97.81 119 VAL A C 1
ATOM 880 O O . VAL A 1 119 ? -8.559 -4.439 13.828 1.00 97.81 119 VAL A O 1
ATOM 883 N N . ASN A 1 120 ? -10.683 -4.976 13.342 1.00 97.88 120 ASN A N 1
ATOM 884 C CA . ASN A 1 120 ? -10.313 -6.179 12.594 1.00 97.88 120 ASN A CA 1
ATOM 885 C C . ASN A 1 120 ? -9.709 -5.749 11.252 1.00 97.88 120 ASN A C 1
ATOM 887 O O . ASN A 1 120 ? -10.388 -5.129 10.429 1.00 97.88 120 ASN A O 1
ATOM 891 N N . LEU A 1 121 ? -8.428 -6.040 11.059 1.00 97.88 121 LEU A N 1
ATOM 892 C CA . LEU A 1 121 ? -7.615 -5.488 9.988 1.00 97.88 121 LEU A CA 1
ATOM 893 C C . LEU A 1 121 ? -7.406 -6.519 8.883 1.00 97.88 121 LEU A C 1
ATOM 895 O O . LEU A 1 121 ? -6.792 -7.561 9.095 1.00 97.88 121 LEU A O 1
ATOM 899 N N . ASN A 1 122 ? -7.892 -6.210 7.684 1.00 97.75 122 ASN A N 1
ATOM 900 C CA . ASN A 1 122 ? -7.626 -7.031 6.507 1.00 97.75 122 ASN A CA 1
ATOM 901 C C . ASN A 1 122 ? -6.151 -6.930 6.103 1.00 97.75 122 ASN A C 1
ATOM 903 O O . ASN A 1 122 ? -5.644 -5.832 5.870 1.00 97.75 122 ASN A O 1
ATOM 907 N N . VAL A 1 123 ? -5.519 -8.087 5.930 1.00 98.12 123 VAL A N 1
ATOM 908 C CA . VAL A 1 123 ? -4.182 -8.243 5.356 1.00 98.12 123 VAL A CA 1
ATOM 909 C C . VAL A 1 123 ? -4.333 -8.669 3.904 1.00 98.12 123 VAL A C 1
ATOM 911 O O . VAL A 1 123 ? -5.101 -9.580 3.590 1.00 98.12 123 VAL A O 1
ATOM 914 N N . ARG A 1 124 ? -3.619 -8.005 2.999 1.00 97.38 124 ARG A N 1
ATOM 915 C CA . ARG A 1 124 ? -3.742 -8.176 1.550 1.00 97.38 124 ARG A CA 1
ATOM 916 C C . ARG A 1 124 ? -2.433 -8.614 0.919 1.00 97.38 124 ARG A C 1
ATOM 918 O O . ARG A 1 124 ? -1.359 -8.330 1.433 1.00 97.38 124 ARG A O 1
ATOM 925 N N . ALA A 1 125 ? -2.540 -9.262 -0.236 1.00 95.56 125 ALA A N 1
ATOM 926 C CA . ALA A 1 125 ? -1.378 -9.707 -1.004 1.00 95.56 125 ALA A CA 1
ATOM 927 C C . ALA A 1 125 ? -0.579 -8.558 -1.650 1.00 95.56 125 ALA A C 1
ATOM 929 O O . ALA A 1 125 ? 0.575 -8.750 -2.010 1.00 95.56 125 ALA A O 1
ATOM 930 N N . GLN A 1 126 ? -1.197 -7.388 -1.859 1.00 94.38 126 GLN A N 1
ATOM 931 C CA . GLN A 1 126 ? -0.575 -6.200 -2.464 1.00 94.38 126 GLN A CA 1
ATOM 932 C C . GLN A 1 126 ? -1.132 -4.922 -1.808 1.00 94.38 126 GLN A C 1
ATOM 934 O O . GLN A 1 126 ? -2.262 -4.959 -1.303 1.00 94.38 126 GLN A O 1
ATOM 939 N N . PRO A 1 127 ? -0.405 -3.786 -1.837 1.00 94.81 127 PRO A N 1
ATOM 940 C CA . PRO A 1 127 ? -0.791 -2.545 -1.164 1.00 94.81 127 PRO A CA 1
ATOM 941 C C . PRO A 1 127 ? -1.884 -1.758 -1.918 1.00 94.81 127 PRO A C 1
ATOM 943 O O . PRO A 1 127 ? -1.710 -0.598 -2.296 1.00 94.81 127 PRO A O 1
ATOM 946 N N . ARG A 1 128 ? -3.020 -2.406 -2.194 1.00 93.44 128 ARG A N 1
ATOM 947 C CA . ARG A 1 128 ? -4.189 -1.846 -2.893 1.00 93.44 128 ARG A CA 1
ATOM 948 C C . ARG A 1 128 ? -5.485 -2.488 -2.406 1.00 93.44 128 ARG A C 1
ATOM 950 O O . ARG A 1 128 ? -5.514 -3.661 -2.037 1.00 93.44 128 ARG A O 1
ATOM 957 N N . PHE A 1 129 ? -6.580 -1.731 -2.413 1.00 92.88 129 PHE A N 1
ATOM 958 C CA . PHE A 1 129 ? -7.861 -2.177 -1.845 1.00 92.88 129 PHE A CA 1
ATOM 959 C C . PHE A 1 129 ? -8.563 -3.290 -2.633 1.00 92.88 129 PHE A C 1
ATOM 961 O O . PHE A 1 129 ? -9.400 -3.990 -2.063 1.00 92.88 129 PHE A O 1
ATOM 968 N N . ASP A 1 130 ? -8.244 -3.465 -3.914 1.00 92.56 130 ASP A N 1
ATOM 969 C CA . ASP A 1 130 ? -8.787 -4.531 -4.764 1.00 92.56 130 ASP A CA 1
ATOM 970 C C . ASP A 1 130 ? -7.922 -5.806 -4.762 1.00 92.56 130 ASP A C 1
ATOM 972 O O . ASP A 1 130 ? -8.307 -6.808 -5.362 1.00 92.56 130 ASP A O 1
ATOM 976 N N . ALA A 1 131 ? -6.772 -5.801 -4.074 1.00 95.00 131 ALA A N 1
ATOM 977 C CA . ALA A 1 131 ? -5.952 -6.997 -3.922 1.00 95.00 131 ALA A CA 1
ATOM 978 C C . ALA A 1 131 ? -6.647 -8.036 -3.028 1.00 95.00 131 ALA A C 1
ATOM 980 O O . ALA A 1 131 ? -7.324 -7.651 -2.066 1.00 95.00 131 ALA A O 1
ATOM 981 N N . PRO A 1 132 ? -6.440 -9.344 -3.276 1.00 96.06 132 PRO A N 1
ATOM 982 C CA . PRO A 1 132 ? -6.984 -10.400 -2.430 1.00 96.06 132 PRO A CA 1
ATOM 983 C C . PRO A 1 132 ? -6.640 -10.194 -0.953 1.00 96.06 132 PRO A C 1
ATOM 985 O O . PRO A 1 132 ? -5.496 -9.883 -0.612 1.00 96.06 132 PRO A O 1
ATOM 988 N N . VAL A 1 133 ? -7.636 -10.387 -0.086 1.00 97.44 133 VAL A N 1
ATOM 989 C CA . VAL A 1 133 ? -7.430 -10.496 1.362 1.00 97.44 133 VAL A CA 1
ATOM 990 C C . VAL A 1 133 ? -6.892 -11.896 1.641 1.00 97.44 133 VAL A C 1
ATOM 992 O O . VAL A 1 133 ? -7.537 -12.882 1.295 1.00 97.44 133 VAL A O 1
ATOM 995 N N . ILE A 1 134 ? -5.708 -11.972 2.239 1.00 97.19 134 ILE A N 1
ATOM 996 C CA . ILE A 1 134 ? -5.018 -13.227 2.572 1.00 97.19 134 ILE A CA 1
ATOM 997 C C . ILE A 1 134 ? -5.140 -13.584 4.056 1.00 97.19 134 ILE A C 1
ATOM 999 O O . ILE A 1 134 ? -4.802 -14.693 4.457 1.00 97.19 134 ILE A O 1
ATOM 1003 N N . GLY A 1 135 ? -5.646 -12.659 4.871 1.00 97.31 135 GLY A N 1
ATOM 1004 C CA . GLY A 1 135 ? -5.890 -12.875 6.287 1.00 97.31 135 GLY A CA 1
ATOM 1005 C C . GLY A 1 135 ? -6.586 -11.687 6.936 1.00 97.31 135 GLY A C 1
ATOM 1006 O O . GLY A 1 135 ? -6.745 -10.626 6.331 1.00 97.31 135 GLY A O 1
ATOM 1007 N N . VAL A 1 136 ? -6.995 -11.874 8.187 1.00 97.94 136 VAL A N 1
ATOM 1008 C CA . VAL A 1 136 ? -7.550 -10.814 9.030 1.00 97.94 136 VAL A CA 1
ATOM 1009 C C . VAL A 1 136 ? -6.846 -10.874 10.374 1.00 97.94 136 VAL A C 1
ATOM 1011 O O . VAL A 1 136 ? -6.858 -11.915 11.028 1.00 97.94 136 VAL A O 1
ATOM 1014 N N . VAL A 1 137 ? -6.244 -9.763 10.784 1.00 98.06 137 VAL A N 1
ATOM 1015 C CA . VAL A 1 137 ? -5.685 -9.611 12.125 1.00 98.06 137 VAL A CA 1
ATOM 1016 C C . VAL A 1 137 ? -6.793 -9.096 13.045 1.00 98.06 137 VAL A C 1
ATOM 1018 O O . VAL A 1 137 ? -7.428 -8.089 12.712 1.00 98.06 137 VAL A O 1
ATOM 1021 N N . PRO A 1 138 ? -7.076 -9.762 14.177 1.00 98.25 138 PRO A N 1
ATOM 1022 C CA . PRO A 1 138 ? -8.064 -9.277 15.133 1.00 98.25 138 PRO A CA 1
ATOM 1023 C C . PRO A 1 138 ? -7.726 -7.878 15.650 1.00 98.25 138 PRO A C 1
ATOM 1025 O O . PRO A 1 138 ? -6.565 -7.473 15.668 1.00 98.25 138 PRO A O 1
ATOM 1028 N N . ARG A 1 139 ? -8.739 -7.147 16.113 1.00 98.06 139 ARG A N 1
ATOM 1029 C CA . ARG A 1 139 ? -8.537 -5.935 16.918 1.00 98.06 139 ARG A CA 1
ATOM 1030 C C . ARG A 1 139 ? -7.675 -6.231 18.155 1.00 98.06 139 ARG A C 1
ATOM 1032 O O . ARG A 1 139 ? -7.755 -7.325 18.703 1.00 98.06 139 ARG A O 1
ATOM 1039 N N . ASP A 1 140 ? -6.938 -5.221 18.614 1.00 97.50 140 ASP A N 1
ATOM 1040 C CA . ASP A 1 140 ? -6.072 -5.256 19.798 1.00 97.50 140 ASP A CA 1
ATOM 1041 C C . ASP A 1 140 ? -4.936 -6.282 19.687 1.00 97.50 140 ASP A C 1
ATOM 1043 O O . ASP A 1 140 ? -4.524 -6.919 20.652 1.00 97.50 140 ASP A O 1
ATOM 1047 N N . THR A 1 141 ? -4.438 -6.457 18.465 1.00 98.12 141 THR A N 1
ATOM 1048 C CA . THR A 1 141 ? -3.283 -7.301 18.173 1.00 98.12 141 THR A CA 1
ATOM 1049 C C . THR A 1 141 ? -2.097 -6.418 17.833 1.00 98.12 141 THR A C 1
ATOM 1051 O O . THR A 1 141 ? -2.207 -5.501 17.017 1.00 98.12 141 THR A O 1
ATOM 1054 N N . GLU A 1 142 ? -0.964 -6.712 18.455 1.00 98.00 142 GLU A N 1
ATOM 1055 C CA . GLU A 1 142 ? 0.316 -6.104 18.118 1.00 98.00 142 GLU A CA 1
ATOM 1056 C C . GLU A 1 142 ? 0.927 -6.802 16.898 1.00 98.00 142 GLU A C 1
ATOM 1058 O O . GLU A 1 142 ? 0.914 -8.031 16.795 1.00 98.00 142 GLU A O 1
ATOM 1063 N N . ILE A 1 143 ? 1.434 -6.014 15.955 1.00 97.56 143 ILE A N 1
ATOM 1064 C CA . ILE A 1 143 ? 2.068 -6.469 14.722 1.00 97.56 143 ILE A CA 1
ATOM 1065 C C . ILE A 1 143 ? 3.451 -5.828 14.649 1.00 97.56 143 ILE A C 1
ATOM 1067 O O . ILE A 1 143 ? 3.575 -4.605 14.729 1.00 97.56 143 ILE A O 1
ATOM 1071 N N . THR A 1 144 ? 4.478 -6.648 14.434 1.00 97.25 144 THR A N 1
ATOM 1072 C CA . THR A 1 144 ? 5.807 -6.158 14.066 1.00 97.25 144 THR A CA 1
ATOM 1073 C C . THR A 1 144 ? 5.846 -5.851 12.568 1.00 97.25 144 THR A C 1
ATOM 1075 O O . THR A 1 144 ? 5.687 -6.746 11.741 1.00 97.25 144 THR A O 1
ATOM 1078 N N . VAL A 1 145 ? 6.031 -4.581 12.235 1.00 95.75 145 VAL A N 1
ATOM 1079 C CA . VAL A 1 145 ? 6.120 -4.020 10.888 1.00 95.75 145 VAL A CA 1
ATOM 1080 C C . VAL A 1 145 ? 7.549 -4.110 10.365 1.00 95.75 145 VAL A C 1
ATOM 1082 O O . VAL A 1 145 ? 8.498 -3.755 11.063 1.00 95.75 145 VAL A O 1
ATOM 1085 N N . GLU A 1 146 ? 7.693 -4.529 9.112 1.00 93.69 146 GLU A N 1
ATOM 1086 C CA . GLU A 1 146 ? 8.972 -4.550 8.395 1.00 93.69 146 GLU A CA 1
ATOM 1087 C C . GLU A 1 146 ? 9.219 -3.210 7.689 1.00 93.69 146 GLU A C 1
ATOM 1089 O O . GLU A 1 146 ? 10.285 -2.608 7.830 1.00 93.69 146 GLU A O 1
ATOM 1094 N N . GLU A 1 147 ? 8.206 -2.682 6.999 1.00 92.38 147 GLU A N 1
ATOM 1095 C CA . GLU A 1 147 ? 8.255 -1.361 6.378 1.00 92.38 147 GLU A CA 1
ATOM 1096 C C . GLU A 1 147 ? 6.866 -0.727 6.231 1.00 92.38 147 GLU A C 1
ATOM 1098 O O . GLU A 1 147 ? 5.847 -1.411 6.239 1.00 92.38 147 GLU A O 1
ATOM 1103 N N . CYS A 1 148 ? 6.822 0.601 6.080 1.00 93.69 148 CYS A N 1
ATOM 1104 C CA . CYS A 1 148 ? 5.611 1.327 5.697 1.00 93.69 148 CYS A CA 1
ATOM 1105 C C . CYS A 1 148 ? 5.884 2.236 4.498 1.00 93.69 148 CYS A C 1
ATOM 1107 O O . CYS A 1 148 ? 6.759 3.109 4.536 1.00 93.69 148 CYS A O 1
ATOM 1109 N N . LEU A 1 149 ? 5.058 2.074 3.473 1.00 91.75 149 LEU A N 1
ATOM 1110 C CA . LEU A 1 149 ? 5.024 2.837 2.236 1.00 91.75 149 LEU A CA 1
ATOM 1111 C C . LEU A 1 149 ? 3.955 3.930 2.344 1.00 91.75 149 LEU A C 1
ATOM 1113 O O . LEU A 1 149 ? 2.962 3.772 3.057 1.00 91.75 149 LEU A O 1
ATOM 1117 N N . VAL A 1 150 ? 4.149 5.044 1.631 1.00 89.88 150 VAL A N 1
ATOM 1118 C CA . VAL A 1 150 ? 3.272 6.229 1.718 1.00 89.88 150 VAL A CA 1
ATOM 1119 C C . VAL A 1 150 ? 2.653 6.578 0.358 1.00 89.88 150 VAL A C 1
ATOM 1121 O O . VAL A 1 150 ? 3.063 7.552 -0.275 1.00 89.88 150 VAL A O 1
ATOM 1124 N N . PRO A 1 151 ? 1.689 5.785 -0.132 1.00 89.06 151 PRO A N 1
ATOM 1125 C CA . PRO A 1 151 ? 0.867 6.168 -1.274 1.00 89.06 151 PRO A CA 1
ATOM 1126 C C . PRO A 1 151 ? -0.206 7.219 -0.914 1.00 89.06 151 PRO A C 1
ATOM 1128 O O . PRO A 1 151 ? -0.380 7.637 0.233 1.00 89.06 151 PRO A O 1
ATOM 1131 N N . THR A 1 152 ? -0.958 7.655 -1.925 1.00 87.62 152 THR A N 1
ATOM 1132 C CA . THR A 1 152 ? -1.931 8.759 -1.880 1.00 87.62 152 THR A CA 1
ATOM 1133 C C . THR A 1 152 ? -3.183 8.502 -1.032 1.00 87.62 152 THR A C 1
ATOM 1135 O O . THR A 1 152 ? -3.997 9.415 -0.855 1.00 87.62 152 THR A O 1
ATOM 1138 N N . ASP A 1 153 ? -3.376 7.279 -0.543 1.00 88.62 153 ASP A N 1
ATOM 1139 C CA . ASP A 1 153 ? -4.461 6.840 0.344 1.00 88.62 153 ASP A CA 1
ATOM 1140 C C . ASP A 1 153 ? -4.011 6.619 1.798 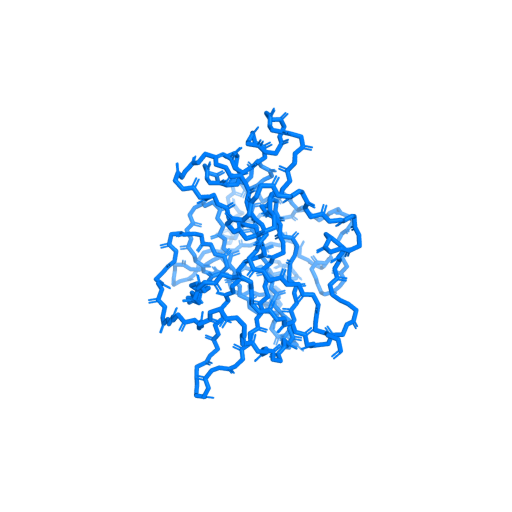1.00 88.62 153 ASP A C 1
ATOM 1142 O O . ASP A 1 153 ? -4.818 6.207 2.628 1.00 88.62 153 ASP A O 1
ATOM 1146 N N . GLY A 1 154 ? -2.762 6.951 2.130 1.00 89.06 154 GLY A N 1
ATOM 1147 C CA . GLY A 1 154 ? -2.201 6.809 3.472 1.00 89.06 154 GLY A CA 1
ATOM 1148 C C . GLY A 1 154 ? -1.203 5.661 3.562 1.00 89.06 154 GLY A C 1
ATOM 1149 O O . GLY A 1 154 ? -0.799 5.088 2.558 1.00 89.06 154 GLY A O 1
ATOM 1150 N N . PHE A 1 155 ? -0.774 5.337 4.780 1.00 94.12 155 PHE A N 1
ATOM 1151 C CA . PHE A 1 155 ? 0.273 4.340 4.980 1.00 94.12 155 PHE A CA 1
ATOM 1152 C C . PHE A 1 155 ? -0.213 2.933 4.652 1.00 94.12 155 PHE A C 1
ATOM 1154 O O . PHE A 1 155 ? -1.290 2.518 5.090 1.00 94.12 155 PHE A O 1
ATOM 1161 N N . TRP A 1 156 ? 0.628 2.201 3.933 1.00 95.75 156 TRP A N 1
ATOM 1162 C CA . TRP A 1 156 ? 0.536 0.760 3.757 1.00 95.75 156 TRP A CA 1
ATOM 1163 C C . TRP A 1 156 ? 1.769 0.134 4.377 1.00 95.75 156 TRP A C 1
ATOM 1165 O O . TRP A 1 156 ? 2.877 0.443 3.955 1.00 95.75 156 TRP A O 1
ATOM 1175 N N . CYS A 1 157 ? 1.571 -0.705 5.382 1.00 95.81 157 CYS A N 1
ATOM 1176 C CA . CYS A 1 157 ? 2.649 -1.360 6.095 1.00 95.81 157 CYS A CA 1
ATOM 1177 C C . CYS A 1 157 ? 2.690 -2.847 5.762 1.00 95.81 157 CYS A C 1
ATOM 1179 O O . CYS A 1 157 ? 1.658 -3.468 5.493 1.00 95.81 157 CYS A O 1
ATOM 1181 N N . GLU A 1 158 ? 3.899 -3.382 5.765 1.00 95.50 158 GLU A N 1
ATOM 1182 C CA . GLU A 1 158 ? 4.232 -4.771 5.506 1.00 95.50 158 GLU A CA 1
ATOM 1183 C C . GLU A 1 158 ? 4.572 -5.472 6.815 1.00 95.50 158 GLU A C 1
ATOM 1185 O O . GLU A 1 158 ? 5.263 -4.915 7.670 1.00 95.50 158 GLU A O 1
ATOM 1190 N N . ALA A 1 159 ? 4.080 -6.696 6.978 1.00 96.19 159 ALA A N 1
ATOM 1191 C CA . ALA A 1 159 ? 4.507 -7.571 8.056 1.00 96.19 159 ALA A CA 1
ATOM 1192 C C . ALA A 1 159 ? 4.460 -9.037 7.633 1.00 96.19 159 ALA A C 1
ATOM 1194 O O . ALA A 1 159 ? 3.738 -9.438 6.708 1.00 96.19 159 ALA A O 1
ATOM 1195 N N . ARG A 1 160 ? 5.185 -9.855 8.393 1.00 95.31 160 ARG A N 1
ATOM 1196 C CA . ARG A 1 160 ? 5.223 -11.300 8.223 1.00 95.31 160 ARG A CA 1
ATOM 1197 C C . ARG A 1 160 ? 4.183 -12.002 9.096 1.00 95.31 160 ARG A C 1
ATOM 1199 O O . ARG A 1 160 ? 4.199 -11.917 10.320 1.00 95.31 160 ARG A O 1
ATOM 1206 N N . PHE A 1 161 ? 3.327 -12.793 8.457 1.00 92.94 161 PHE A N 1
ATOM 1207 C CA . PHE A 1 161 ? 2.316 -13.648 9.075 1.00 92.94 161 PHE A CA 1
ATOM 1208 C C . PHE A 1 161 ? 2.669 -15.118 8.808 1.00 92.94 161 PHE A C 1
ATOM 1210 O O . PHE A 1 161 ? 2.247 -15.739 7.828 1.00 92.94 161 PHE A O 1
ATOM 1217 N N . GLY A 1 162 ? 3.517 -15.677 9.675 1.00 89.94 162 GLY A N 1
ATOM 1218 C CA . GLY A 1 162 ? 4.066 -17.024 9.512 1.00 89.94 162 GLY A CA 1
ATOM 1219 C C . GLY A 1 162 ? 4.997 -17.123 8.298 1.00 89.94 162 GLY A C 1
ATOM 1220 O O . GLY A 1 162 ? 6.083 -16.542 8.280 1.00 89.94 162 GLY A O 1
ATOM 1221 N N . ALA A 1 163 ? 4.591 -17.893 7.287 1.00 89.44 163 ALA A N 1
ATOM 1222 C CA . ALA A 1 163 ? 5.345 -18.045 6.040 1.00 89.44 163 ALA A CA 1
ATOM 1223 C C . ALA A 1 163 ? 4.974 -17.006 4.967 1.00 89.44 163 ALA A C 1
ATOM 1225 O O . ALA A 1 163 ? 5.638 -16.954 3.936 1.00 89.44 163 ALA A O 1
ATOM 1226 N N . SER A 1 164 ? 3.920 -16.215 5.190 1.00 91.94 164 SER A N 1
ATOM 1227 C CA . SER A 1 164 ? 3.424 -15.240 4.216 1.00 91.94 164 SER A CA 1
ATOM 1228 C C . SER A 1 164 ? 3.772 -13.821 4.639 1.00 91.94 164 SER A C 1
ATOM 1230 O O . SER A 1 164 ? 3.681 -13.485 5.815 1.00 91.94 164 SER A O 1
ATOM 1232 N N . THR A 1 165 ? 4.104 -12.986 3.668 1.00 94.00 165 THR A N 1
ATOM 1233 C CA . THR A 1 165 ? 4.164 -11.533 3.824 1.00 94.00 165 THR A CA 1
ATOM 1234 C C . THR A 1 165 ? 2.816 -10.944 3.430 1.00 94.00 165 THR A C 1
ATOM 1236 O O . THR A 1 165 ? 2.170 -11.433 2.498 1.00 94.00 165 THR A O 1
ATOM 1239 N N . GLY A 1 166 ? 2.364 -9.914 4.141 1.00 96.25 166 GLY A N 1
ATOM 1240 C CA . GLY A 1 166 ? 1.102 -9.258 3.837 1.00 96.25 166 GLY A CA 1
ATOM 1241 C C . GLY A 1 166 ? 1.125 -7.763 4.100 1.00 96.25 166 GLY A C 1
ATOM 1242 O O . GLY A 1 166 ? 1.815 -7.287 4.998 1.00 96.25 166 GLY A O 1
ATOM 1243 N N . LEU A 1 167 ? 0.328 -7.039 3.316 1.00 96.94 167 LEU A N 1
ATOM 1244 C CA . LEU A 1 167 ? 0.207 -5.590 3.389 1.00 96.94 167 LEU A CA 1
ATOM 1245 C C . LEU A 1 167 ? -1.121 -5.190 4.022 1.00 96.94 167 LEU A C 1
ATOM 1247 O O . LEU A 1 167 ? -2.175 -5.746 3.707 1.00 96.94 167 LEU A O 1
ATOM 1251 N N . PHE A 1 168 ? -1.094 -4.173 4.866 1.00 97.50 168 PHE A N 1
ATOM 1252 C CA . PHE A 1 168 ? -2.280 -3.620 5.506 1.00 97.50 168 PHE A CA 1
ATOM 1253 C C . PHE A 1 168 ? -2.191 -2.099 5.552 1.00 97.50 168 PHE A C 1
ATOM 1255 O O . PHE A 1 168 ? -1.111 -1.519 5.591 1.00 97.50 168 PHE A O 1
ATOM 1262 N N . THR A 1 169 ? -3.340 -1.434 5.508 1.00 96.81 169 THR A N 1
ATOM 1263 C CA . THR A 1 169 ? -3.403 0.028 5.410 1.00 96.81 169 THR A CA 1
ATOM 1264 C C . THR A 1 169 ? -3.904 0.649 6.692 1.00 96.81 169 THR A C 1
ATOM 1266 O O . THR A 1 169 ? -4.776 0.077 7.348 1.00 96.81 169 THR A O 1
ATOM 1269 N N . ARG A 1 170 ? -3.375 1.828 7.021 1.00 96.06 170 ARG A N 1
ATOM 1270 C CA . ARG A 1 170 ? -3.758 2.585 8.213 1.00 96.06 170 ARG A CA 1
ATOM 1271 C C . ARG A 1 170 ? -5.077 3.330 8.056 1.00 96.06 170 ARG A C 1
ATOM 1273 O O . ARG A 1 170 ? -5.741 3.605 9.050 1.00 96.06 170 ARG A O 1
ATOM 1280 N N . THR A 1 171 ? -5.453 3.650 6.822 1.00 95.81 171 THR A N 1
ATOM 1281 C CA . THR A 1 171 ? -6.650 4.436 6.524 1.00 95.81 171 THR A CA 1
ATOM 1282 C C . THR A 1 171 ? -7.613 3.602 5.698 1.00 95.81 171 THR A C 1
ATOM 1284 O O . THR A 1 171 ? -7.251 3.073 4.653 1.00 95.81 171 THR A O 1
ATOM 1287 N N . ALA A 1 172 ? -8.862 3.502 6.137 1.00 95.88 172 ALA A N 1
ATOM 1288 C CA . ALA A 1 172 ? -9.915 2.808 5.401 1.00 95.88 172 ALA A CA 1
ATOM 1289 C C . ALA A 1 172 ? -11.221 3.607 5.431 1.00 95.88 172 ALA A C 1
ATOM 1291 O O . ALA A 1 172 ? -11.331 4.604 6.140 1.00 95.88 172 ALA A O 1
ATOM 1292 N N . LEU A 1 173 ?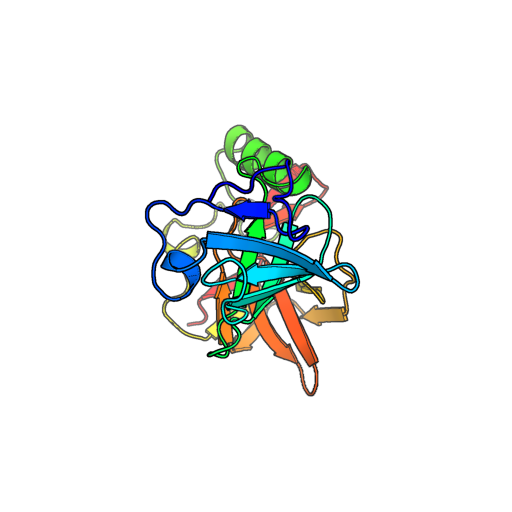 -12.221 3.159 4.668 1.00 96.12 173 LEU A N 1
ATOM 1293 C CA . LEU A 1 173 ? -13.586 3.672 4.762 1.00 96.12 173 LEU A CA 1
ATOM 1294 C C . LEU A 1 173 ? -14.476 2.653 5.478 1.00 96.12 173 LEU A C 1
ATOM 1296 O O . LEU A 1 173 ? -14.637 1.530 5.000 1.00 96.12 173 LEU A O 1
ATOM 1300 N N . ARG A 1 174 ? -15.083 3.048 6.599 1.00 93.94 174 ARG A N 1
ATOM 1301 C CA . ARG A 1 174 ? -16.207 2.329 7.210 1.00 93.94 174 ARG A CA 1
ATOM 1302 C C . ARG A 1 174 ? -17.467 2.639 6.409 1.00 93.94 174 ARG A C 1
ATOM 1304 O O . ARG A 1 174 ? -17.753 3.8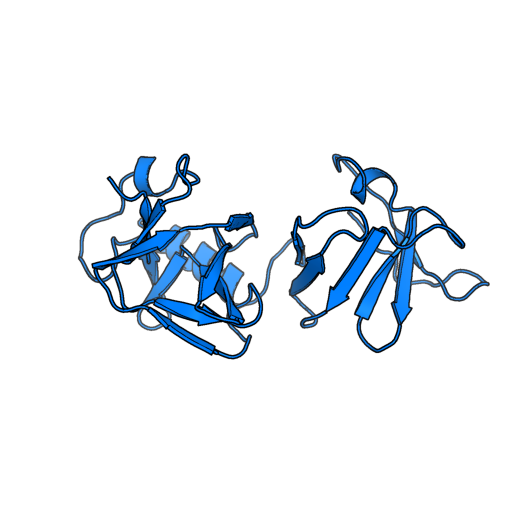11 6.164 1.00 93.94 174 ARG A O 1
ATOM 1311 N N . GLU A 1 175 ? -18.189 1.591 6.012 1.00 89.50 175 GLU A N 1
ATOM 1312 C CA . GLU A 1 175 ? -19.420 1.700 5.206 1.00 89.50 175 GLU A CA 1
ATOM 1313 C C . GLU A 1 175 ? -19.227 2.597 3.969 1.00 89.50 175 GLU A C 1
ATOM 1315 O O . GLU A 1 175 ? -20.078 3.413 3.628 1.00 89.50 175 GLU A O 1
ATOM 1320 N N . ASP A 1 176 ? -18.045 2.501 3.347 1.00 90.06 176 ASP A N 1
ATOM 1321 C CA . ASP A 1 176 ? -17.643 3.262 2.158 1.00 90.06 176 ASP A CA 1
ATOM 1322 C C . ASP A 1 176 ? -17.733 4.797 2.268 1.00 90.06 176 ASP A C 1
ATOM 1324 O O . ASP A 1 176 ? -17.640 5.493 1.257 1.00 90.06 176 ASP A O 1
ATOM 1328 N N . THR A 1 177 ? -17.850 5.346 3.481 1.00 91.44 177 THR A N 1
ATOM 1329 C CA . THR A 1 177 ? -18.089 6.784 3.682 1.00 91.44 177 THR A CA 1
ATOM 1330 C C . THR A 1 177 ? -17.237 7.400 4.784 1.00 91.44 177 THR A C 1
ATOM 1332 O O . THR A 1 177 ? -16.635 8.445 4.554 1.00 91.44 177 THR A O 1
ATOM 1335 N N . CYS A 1 178 ? -17.144 6.785 5.963 1.00 95.00 178 CYS A N 1
ATOM 1336 C CA . CYS A 1 178 ? -16.408 7.361 7.089 1.00 95.00 178 CYS A CA 1
ATOM 1337 C C . CYS A 1 178 ? -14.927 6.964 7.040 1.00 95.00 178 CYS A C 1
ATOM 1339 O O . CYS A 1 178 ? -14.637 5.769 7.103 1.00 95.00 178 CYS A O 1
ATOM 1341 N N . PRO A 1 179 ? -13.979 7.913 6.988 1.00 97.19 179 PRO A N 1
ATOM 1342 C CA . PRO A 1 179 ? -12.561 7.588 7.042 1.00 97.19 179 PRO A CA 1
ATOM 1343 C C . PRO A 1 179 ? -12.189 7.163 8.465 1.00 97.19 179 PRO A C 1
ATOM 1345 O O . PRO A 1 179 ? -12.495 7.862 9.430 1.00 97.19 179 PRO A O 1
ATOM 1348 N N . ILE A 1 180 ? -11.536 6.014 8.593 1.00 97.62 180 ILE A N 1
ATOM 1349 C CA . ILE A 1 180 ? -11.134 5.445 9.878 1.00 97.62 180 ILE A CA 1
ATOM 1350 C C . ILE A 1 180 ? -9.640 5.159 9.911 1.00 97.62 180 ILE A C 1
ATOM 1352 O O . ILE A 1 180 ? -9.044 4.799 8.893 1.00 97.62 180 ILE A O 1
ATOM 1356 N N . LEU A 1 181 ? -9.075 5.263 11.106 1.00 97.44 181 LEU A N 1
ATOM 1357 C CA . LEU A 1 181 ? -7.769 4.748 11.465 1.00 97.44 181 LEU A CA 1
ATOM 1358 C C . LEU A 1 181 ? -7.908 3.271 11.845 1.00 97.44 181 LEU A C 1
ATOM 1360 O O . LEU A 1 181 ? -8.802 2.913 12.612 1.00 97.44 181 LEU A O 1
ATOM 1364 N N . THR A 1 182 ? -7.058 2.404 11.308 1.00 97.81 182 THR A N 1
ATOM 1365 C CA . THR A 1 182 ? -7.179 0.947 11.498 1.00 97.81 182 THR A CA 1
ATOM 1366 C C . THR A 1 182 ? -6.161 0.370 12.483 1.00 97.81 182 THR A C 1
ATOM 1368 O O . THR A 1 182 ? -6.420 -0.666 13.101 1.00 97.81 182 THR A O 1
ATOM 1371 N N . PHE A 1 183 ? -5.034 1.053 12.672 1.00 97.12 183 PHE A N 1
ATOM 1372 C CA . PHE A 1 183 ? -4.006 0.740 13.658 1.00 97.12 183 PHE A CA 1
ATOM 1373 C C . PHE A 1 183 ? -3.302 2.019 14.118 1.00 97.12 183 PHE A C 1
ATOM 1375 O O . PHE A 1 183 ? -3.334 3.036 13.422 1.00 97.12 183 PHE A O 1
ATOM 1382 N N . VAL A 1 184 ? -2.664 1.938 15.279 1.00 96.25 184 VAL A N 1
ATOM 1383 C CA . VAL A 1 184 ? -1.828 2.983 15.889 1.00 96.25 184 VAL A CA 1
ATOM 1384 C C . VAL A 1 184 ? -0.440 2.417 16.169 1.00 96.25 184 VAL A C 1
ATOM 1386 O O . VAL A 1 184 ? -0.264 1.200 16.109 1.00 96.25 184 VAL A O 1
ATOM 1389 N N . GLU A 1 185 ? 0.538 3.267 16.462 1.00 95.62 185 GLU A N 1
ATOM 1390 C CA . GLU A 1 185 ? 1.793 2.799 17.058 1.00 95.62 185 GLU A CA 1
ATOM 1391 C C . GLU A 1 185 ? 1.504 2.055 18.374 1.00 95.62 185 GLU A C 1
ATOM 1393 O O . GLU A 1 185 ? 0.548 2.387 19.079 1.00 95.62 185 GLU A O 1
ATOM 1398 N N . ALA A 1 186 ? 2.248 0.984 18.648 1.00 92.88 186 ALA A N 1
ATOM 1399 C CA . ALA A 1 186 ? 2.148 0.267 19.914 1.00 92.88 186 ALA A CA 1
ATOM 1400 C C . ALA A 1 186 ? 2.998 0.964 20.988 1.00 92.88 186 ALA A C 1
ATOM 1402 O O . ALA A 1 186 ? 4.082 1.459 20.680 1.00 92.88 186 ALA A O 1
ATOM 1403 N N . ASP A 1 187 ? 2.486 0.978 22.222 1.00 81.94 187 ASP A N 1
ATOM 1404 C CA . ASP A 1 187 ? 3.171 1.507 23.411 1.00 81.94 187 ASP A CA 1
ATOM 1405 C C . ASP A 1 187 ? 4.384 0.659 23.838 1.00 81.94 187 ASP A C 1
ATOM 1407 O O . ASP A 1 187 ? 4.313 -0.589 23.710 1.00 81.94 187 ASP A O 1
#

pLDDT: mean 93.19, std 4.16, range [79.62, 98.25]